Protein AF-A0A2G5SZL8-F1 (afdb_monomer_lite)

Secondary structure (DSSP, 8-state):
-PPP---GGGGS-------HHHHHHHHHHHHHHHHHHHHHHHHHHHHHHHHHHHHHHHHHHHHHHHHS-SSHHHHHHT---SSHHHHHHHHTTHHHHHHHHHTT-TTHHHHHHT--SHHHHHHHHHHHHHTT-TTS-STTHHHHHHHHHHHHHTHHHHHHHHHHHS---TTS----SSHHHHHHHHHHHHHHHT--HHHHHHHHHHHTS------

Organism: NCBI:txid1611254

Foldseek 3Di:
DDDDDDPVVVVPPPPPPPDPVRVVVVVVVVVVVVVVVVVVVVVVVVVVVVVVVVVVVVVVVVVLVVPFDQALLSLLVPDDDPDVVLVVVSVVCSVVLRCLQCVVPNCSLVVQAVAADPVVLLVSVLVSLLVLVCVDDDPSNPSSVVSLVVCLVCVVSSSVSSNSSYNYDPPDDDDTDCSSVVSVVVSNVVVVVVDDVVVVVVVVVVVPPDDPPPD

pLDDT: mean 79.65, std 13.86, range [40.81, 93.75]

Structure (mmCIF, N/CA/C/O backbone):
data_AF-A0A2G5SZL8-F1
#
_entry.id   AF-A0A2G5SZL8-F1
#
loop_
_atom_site.group_PDB
_atom_site.id
_atom_site.type_symbol
_atom_site.label_atom_id
_atom_site.label_alt_id
_atom_site.label_comp_id
_atom_site.label_asym_id
_atom_site.label_entity_id
_atom_site.label_seq_id
_atom_site.pdbx_PDB_ins_code
_atom_site.Cartn_x
_atom_site.Cartn_y
_atom_site.Cartn_z
_atom_site.occupancy
_atom_site.B_iso_or_equiv
_atom_site.auth_seq_id
_atom_site.auth_comp_id
_atom_site.auth_asym_id
_atom_site.auth_atom_id
_atom_site.pdbx_PDB_model_num
ATOM 1 N N . MET A 1 1 ? -76.752 -5.060 75.389 1.00 42.34 1 MET A N 1
ATOM 2 C CA . MET A 1 1 ? -75.543 -5.805 74.994 1.00 42.34 1 MET A CA 1
ATOM 3 C C . MET A 1 1 ? -74.530 -4.748 74.640 1.00 42.34 1 MET A C 1
ATOM 5 O O . MET A 1 1 ? -74.687 -4.116 73.604 1.00 42.34 1 MET A O 1
ATOM 9 N N . ASP A 1 2 ? -73.602 -4.494 75.553 1.00 48.41 2 ASP A N 1
ATOM 10 C CA . ASP A 1 2 ? -72.534 -3.521 75.356 1.00 48.41 2 ASP A CA 1
ATOM 11 C C . ASP A 1 2 ? -71.431 -4.183 74.524 1.00 48.41 2 ASP A C 1
ATOM 13 O O . ASP A 1 2 ? -71.006 -5.303 74.820 1.00 48.41 2 ASP A O 1
ATOM 17 N N . LEU A 1 3 ? -71.047 -3.536 73.425 1.00 54.47 3 LEU A N 1
ATOM 18 C CA . LEU A 1 3 ? -69.925 -3.960 72.591 1.00 54.47 3 LEU A CA 1
ATOM 19 C C . LEU A 1 3 ? -68.621 -3.652 73.344 1.00 54.47 3 LEU A C 1
ATOM 21 O O . LEU A 1 3 ? -68.508 -2.552 73.883 1.00 54.47 3 LEU A O 1
ATOM 25 N N . PRO A 1 4 ? -67.637 -4.568 73.392 1.00 58.53 4 PRO A N 1
ATOM 26 C CA . PRO A 1 4 ? -66.334 -4.244 73.954 1.00 58.53 4 PRO A CA 1
ATOM 27 C C . PRO A 1 4 ? -65.649 -3.190 73.076 1.00 58.53 4 PRO A C 1
ATOM 29 O O . PRO A 1 4 ? -65.476 -3.392 71.873 1.00 58.53 4 PRO A O 1
ATOM 32 N N . GLU A 1 5 ? -65.277 -2.064 73.686 1.00 57.09 5 GLU A N 1
ATOM 33 C CA . GLU A 1 5 ? -64.395 -1.063 73.088 1.00 57.09 5 GLU A CA 1
ATOM 34 C C . GLU A 1 5 ? -63.036 -1.722 72.834 1.00 57.09 5 GLU A C 1
ATOM 36 O O . GLU A 1 5 ? -62.300 -2.067 73.757 1.00 57.09 5 GLU A O 1
ATOM 41 N N . ILE A 1 6 ? -62.736 -1.975 71.561 1.00 60.59 6 ILE A N 1
ATOM 42 C CA . ILE A 1 6 ? -61.404 -2.391 71.137 1.00 60.59 6 ILE A CA 1
ATOM 43 C C . ILE A 1 6 ? -60.522 -1.150 71.259 1.00 60.59 6 ILE A C 1
ATOM 45 O O . ILE A 1 6 ? -60.684 -0.198 70.497 1.00 60.59 6 ILE A O 1
ATOM 49 N N . ASP A 1 7 ? -59.620 -1.162 72.237 1.00 53.28 7 ASP A N 1
ATOM 50 C CA . ASP A 1 7 ? -58.563 -0.167 72.392 1.00 53.28 7 ASP A CA 1
ATOM 51 C C . ASP A 1 7 ? -57.546 -0.341 71.251 1.00 53.28 7 ASP A C 1
ATOM 53 O O . ASP A 1 7 ? -56.622 -1.155 71.315 1.00 53.28 7 ASP A O 1
ATOM 57 N N . PHE A 1 8 ? -57.783 0.377 70.151 1.00 50.84 8 PHE A N 1
ATOM 58 C CA . PHE A 1 8 ? -56.907 0.393 68.979 1.00 50.84 8 PHE A CA 1
ATOM 59 C C . PHE A 1 8 ? -55.537 1.026 69.277 1.00 50.84 8 PHE A C 1
ATOM 61 O O . PHE A 1 8 ? -54.599 0.789 68.518 1.00 50.84 8 PHE A O 1
ATOM 68 N N . GLU A 1 9 ? -55.388 1.766 70.380 1.00 53.69 9 GLU A N 1
ATOM 69 C CA . GLU A 1 9 ? -54.121 2.370 70.808 1.00 53.69 9 GLU A CA 1
ATOM 70 C C . GLU A 1 9 ? -53.125 1.298 71.289 1.00 53.69 9 GLU A C 1
ATOM 72 O O . GLU A 1 9 ? -51.919 1.426 71.094 1.00 53.69 9 GLU A O 1
ATOM 77 N N . ALA A 1 10 ? -53.621 0.186 71.845 1.00 56.03 10 ALA A N 1
ATOM 78 C CA . ALA A 1 10 ? -52.801 -0.946 72.285 1.00 56.03 10 ALA A CA 1
ATOM 79 C C . ALA A 1 10 ? -52.335 -1.866 71.135 1.00 56.03 10 ALA A C 1
ATOM 81 O O . ALA A 1 10 ? -51.533 -2.776 71.362 1.00 56.03 10 ALA A O 1
ATOM 82 N N . LEU A 1 11 ? -52.849 -1.652 69.915 1.00 48.94 11 LEU A N 1
ATOM 83 C CA . LEU A 1 11 ? -52.565 -2.445 68.710 1.00 48.94 11 LEU A CA 1
ATOM 84 C C . LEU A 1 11 ? -51.605 -1.746 67.738 1.00 48.94 11 LEU A C 1
ATOM 86 O O . LEU A 1 11 ? -51.206 -2.345 66.739 1.00 48.94 11 LEU A O 1
ATOM 90 N N . ILE A 1 12 ? -51.217 -0.504 68.036 1.00 52.22 12 ILE A N 1
ATOM 91 C CA . ILE A 1 12 ? -50.088 0.149 67.380 1.00 52.22 12 ILE A CA 1
ATOM 92 C C . ILE A 1 12 ? -48.839 -0.485 67.992 1.00 52.22 12 ILE A C 1
ATOM 94 O O . ILE A 1 12 ? -48.366 -0.085 69.056 1.00 52.22 12 ILE A O 1
ATOM 98 N N . GLU A 1 13 ? -48.382 -1.568 67.357 1.00 55.16 13 GLU A N 1
ATOM 99 C CA . GLU A 1 13 ? -47.066 -2.165 67.574 1.00 55.16 13 GLU A CA 1
ATOM 100 C C . GLU A 1 13 ? -46.052 -1.047 67.808 1.00 55.16 13 GLU A C 1
ATOM 102 O O . GLU A 1 13 ? -46.003 -0.095 67.030 1.00 55.16 13 GLU A O 1
ATOM 107 N N . LYS A 1 14 ? -45.283 -1.153 68.903 1.00 54.19 14 LYS A N 1
ATOM 108 C CA . LYS A 1 14 ? -44.128 -0.290 69.159 1.00 54.19 14 LYS A CA 1
ATOM 109 C C . LYS A 1 14 ? -43.396 -0.098 67.838 1.00 54.19 14 LYS A C 1
ATOM 111 O O . LYS A 1 14 ? -42.870 -1.072 67.304 1.00 54.19 14 LYS A O 1
ATOM 116 N N . GLU A 1 15 ? -43.396 1.129 67.324 1.00 51.09 15 GLU A N 1
ATOM 117 C CA . GLU A 1 15 ? -42.447 1.523 66.299 1.00 51.09 15 GLU A CA 1
ATOM 118 C C . GLU A 1 15 ? -41.080 1.140 66.864 1.00 51.09 15 GLU A C 1
ATOM 120 O O . GLU A 1 15 ? -40.637 1.699 67.869 1.00 51.09 15 GLU A O 1
ATOM 125 N N . ASP A 1 16 ? -40.463 0.101 66.297 1.00 51.72 16 ASP A N 1
ATOM 126 C CA . ASP A 1 16 ? -39.050 -0.175 66.500 1.00 51.72 16 ASP A CA 1
ATOM 127 C C . ASP A 1 16 ? -38.322 1.038 65.906 1.00 51.72 16 ASP A C 1
ATOM 129 O O . ASP A 1 16 ? -37.971 1.074 64.724 1.00 51.72 16 ASP A O 1
ATOM 133 N N . GLU A 1 17 ? -38.189 2.087 66.721 1.00 57.28 17 GLU A N 1
ATOM 134 C CA . GLU A 1 17 ? -37.357 3.248 66.454 1.00 57.28 17 GLU A CA 1
ATOM 135 C C . GLU A 1 17 ? -35.926 2.726 66.324 1.00 57.28 17 GLU A C 1
ATOM 137 O O . GLU A 1 17 ? -35.205 2.543 67.308 1.00 57.28 17 GLU A O 1
ATOM 142 N N . MET A 1 18 ? -35.532 2.420 65.086 1.00 57.34 18 MET A N 1
ATOM 143 C CA . MET A 1 18 ? -34.149 2.121 64.744 1.00 57.34 18 MET A CA 1
ATOM 144 C C . MET A 1 18 ? -33.260 3.215 65.327 1.00 57.34 18 MET A C 1
ATOM 146 O O . MET A 1 18 ? -33.525 4.409 65.154 1.00 57.34 18 MET A O 1
ATOM 150 N N . SER A 1 19 ? -32.187 2.805 66.001 1.00 70.56 19 SER A N 1
ATOM 151 C CA . SER A 1 19 ? -31.219 3.746 66.554 1.00 70.56 19 SER A CA 1
ATOM 152 C C . SER A 1 19 ? -30.722 4.691 65.445 1.00 70.56 19 SER A C 1
ATOM 154 O O . SER A 1 19 ? -30.451 4.230 64.330 1.00 70.56 19 SER A O 1
ATOM 156 N N . PRO A 1 20 ? -30.517 5.993 65.719 1.00 71.31 20 PRO A N 1
ATOM 157 C CA . PRO A 1 20 ? -29.923 6.929 64.762 1.00 71.31 20 PRO A CA 1
ATOM 158 C C . PRO A 1 20 ? -28.600 6.429 64.153 1.00 71.31 20 PRO A C 1
ATOM 160 O O . PRO A 1 20 ? -28.264 6.776 63.019 1.00 71.31 20 PRO A O 1
ATOM 163 N N . GLU A 1 21 ? -27.855 5.593 64.884 1.00 72.12 21 GLU A N 1
ATOM 164 C CA . GLU A 1 21 ? -26.626 4.946 64.409 1.00 72.12 21 GLU A CA 1
ATOM 165 C C . GLU A 1 21 ? -26.901 3.825 63.391 1.00 72.12 21 GLU A C 1
ATOM 167 O O . GLU A 1 21 ? -26.154 3.670 62.423 1.00 72.12 21 GLU A O 1
ATOM 172 N N . GLU A 1 22 ? -27.987 3.070 63.559 1.00 71.25 22 GLU A N 1
ATOM 173 C CA . GLU A 1 22 ? -28.414 2.025 62.620 1.00 71.25 22 GLU A CA 1
ATOM 174 C C . GLU A 1 22 ? -28.987 2.631 61.336 1.00 71.25 22 GLU A C 1
ATOM 176 O O . GLU A 1 22 ? -28.674 2.166 60.235 1.00 71.25 22 GLU A O 1
ATOM 181 N N . GLU A 1 23 ? -29.731 3.735 61.446 1.00 72.44 23 GLU A N 1
ATOM 182 C CA . GLU A 1 23 ? -30.244 4.464 60.285 1.00 72.44 23 GLU A CA 1
ATOM 183 C C . GLU A 1 23 ? -29.109 5.122 59.473 1.00 72.44 23 GLU A C 1
ATOM 185 O O . GLU A 1 23 ? -29.105 5.073 58.237 1.00 72.44 23 GLU A O 1
ATOM 190 N N . GLN A 1 24 ? -28.097 5.695 60.140 1.00 74.06 24 GLN A N 1
ATOM 191 C CA . GLN A 1 24 ? -26.899 6.221 59.471 1.00 74.06 24 GLN A CA 1
ATOM 192 C C . GLN A 1 24 ? -26.098 5.120 58.774 1.00 74.06 24 GLN A C 1
ATOM 194 O O . GLN A 1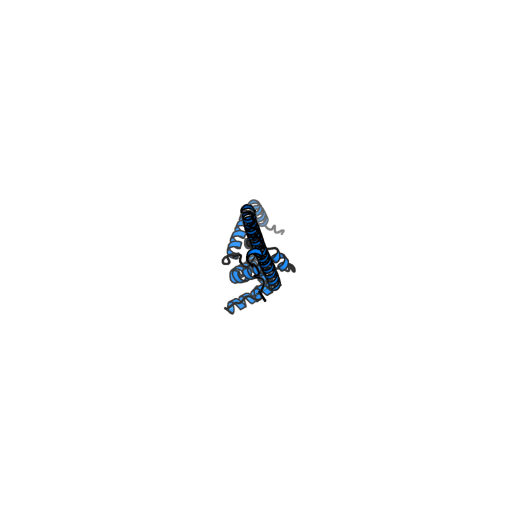 24 ? -25.700 5.298 57.618 1.00 74.06 24 GLN A O 1
ATOM 199 N N . LYS A 1 25 ? -25.922 3.969 59.428 1.00 79.69 25 LYS A N 1
ATOM 200 C CA . LYS A 1 25 ? -25.218 2.819 58.857 1.00 79.69 25 LYS A CA 1
ATOM 201 C C . LYS A 1 25 ? -25.934 2.267 57.622 1.00 79.69 25 LYS A C 1
ATOM 203 O O . LYS A 1 25 ? -25.292 2.058 56.595 1.00 79.69 25 LYS A O 1
ATOM 208 N N . MET A 1 26 ? -27.264 2.146 57.655 1.00 76.75 26 MET A N 1
ATOM 209 C CA . MET A 1 26 ? -28.045 1.743 56.478 1.00 76.75 26 MET A CA 1
ATOM 210 C C . MET A 1 26 ? -27.957 2.754 55.327 1.00 76.75 26 MET A C 1
ATOM 212 O O . MET A 1 26 ? -27.900 2.356 54.162 1.00 76.75 26 MET A O 1
ATOM 216 N N . ARG A 1 27 ? -27.903 4.061 55.619 1.00 77.00 27 ARG A N 1
ATOM 217 C CA . ARG A 1 27 ? -27.720 5.104 54.593 1.00 77.00 27 ARG A CA 1
ATOM 218 C C . ARG A 1 27 ? -26.324 5.066 53.963 1.00 77.00 27 ARG A C 1
ATOM 220 O O . ARG A 1 27 ? -26.207 5.292 52.757 1.00 77.00 27 ARG A O 1
ATOM 227 N N . GLU A 1 28 ? -25.276 4.793 54.737 1.00 81.00 28 GLU A N 1
ATOM 228 C CA . GLU A 1 28 ? -23.919 4.610 54.204 1.00 81.00 28 GLU A CA 1
ATOM 229 C C . GLU A 1 28 ? -23.794 3.330 53.372 1.00 81.00 28 GLU A C 1
ATOM 231 O O . GLU A 1 28 ? -23.269 3.386 52.255 1.00 81.00 28 GLU A O 1
ATOM 236 N N . ASP A 1 29 ? -24.345 2.212 53.849 1.00 81.00 29 ASP A N 1
ATOM 237 C CA . ASP A 1 29 ? -24.356 0.941 53.119 1.00 81.00 29 ASP A CA 1
ATOM 238 C C . ASP A 1 29 ? -25.151 1.053 51.808 1.00 81.00 29 ASP A C 1
ATOM 240 O O . ASP A 1 29 ? -24.693 0.578 50.765 1.00 81.00 29 ASP A O 1
ATOM 244 N N . ALA A 1 30 ? -26.285 1.764 51.807 1.00 81.00 30 ALA A N 1
ATOM 245 C CA . ALA A 1 30 ? -27.061 2.037 50.597 1.00 81.00 30 ALA A CA 1
ATOM 246 C C . ALA A 1 30 ? -26.277 2.878 49.575 1.00 81.00 30 ALA A C 1
ATOM 248 O O . ALA A 1 30 ? -26.243 2.531 48.393 1.00 81.00 30 ALA A O 1
ATOM 249 N N . ARG A 1 31 ? -25.580 3.939 50.012 1.00 81.38 31 ARG A N 1
ATOM 250 C CA . ARG A 1 31 ? -24.724 4.751 49.122 1.00 81.38 31 ARG A CA 1
ATOM 251 C C . ARG A 1 31 ? -23.544 3.959 48.576 1.00 81.38 31 ARG A C 1
ATOM 253 O O . ARG A 1 31 ? -23.159 4.147 47.420 1.00 81.38 31 ARG A O 1
ATOM 260 N N . LYS A 1 32 ? -22.943 3.099 49.397 1.00 87.06 32 LYS A N 1
ATOM 261 C CA . LYS A 1 32 ? -21.838 2.236 48.977 1.00 87.06 32 LYS A CA 1
ATOM 262 C C . LYS A 1 32 ? -22.309 1.246 47.913 1.00 87.06 32 LYS A C 1
ATOM 264 O O . LYS A 1 32 ? -21.675 1.147 46.865 1.00 87.06 32 LYS A O 1
ATOM 269 N N . LYS A 1 33 ? -23.468 0.622 48.128 1.00 87.94 33 LYS A N 1
ATOM 270 C CA . LYS A 1 33 ? -24.095 -0.300 47.178 1.00 87.94 33 LYS A CA 1
ATOM 271 C C . LYS A 1 33 ? -24.483 0.390 4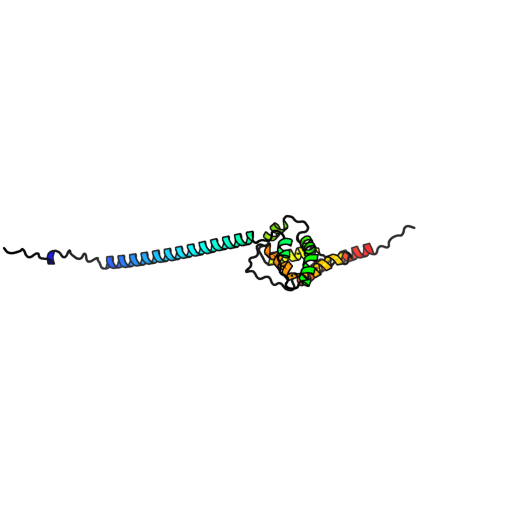5.865 1.00 87.94 33 LYS A C 1
ATOM 273 O O . LYS A 1 33 ? -24.151 -0.115 44.798 1.00 87.94 33 LYS A O 1
ATOM 278 N N . GLU A 1 34 ? -25.068 1.588 45.920 1.00 84.31 34 GLU A N 1
ATOM 279 C CA . GLU A 1 34 ? -25.387 2.391 44.726 1.00 84.31 34 GLU A CA 1
ATOM 280 C C . GLU A 1 34 ? -24.121 2.753 43.927 1.00 84.31 34 GLU A C 1
ATOM 282 O O . GLU A 1 34 ? -24.095 2.699 42.693 1.00 84.31 34 GLU A O 1
ATOM 287 N N . ARG A 1 35 ? -23.033 3.105 44.622 1.00 86.06 35 ARG A N 1
ATOM 288 C CA . ARG A 1 35 ? -21.748 3.420 43.989 1.00 86.06 35 ARG A CA 1
ATOM 289 C C . ARG A 1 35 ? -21.130 2.194 43.321 1.00 86.06 35 ARG A C 1
ATOM 291 O O . ARG A 1 35 ? -20.672 2.310 42.184 1.00 86.06 35 ARG A O 1
ATOM 298 N N . GLU A 1 36 ? -21.158 1.044 43.989 1.00 87.25 36 GLU A N 1
ATOM 299 C CA . GLU A 1 36 ? -20.693 -0.235 43.444 1.00 87.25 36 GLU A CA 1
ATOM 300 C C . GLU A 1 36 ? -21.512 -0.647 42.210 1.00 87.25 36 GLU A C 1
ATOM 302 O O . GLU A 1 36 ? -20.931 -0.963 41.170 1.00 87.25 36 GLU A O 1
ATOM 307 N N . GLU A 1 37 ? -22.842 -0.548 42.256 1.00 86.75 37 GLU A N 1
ATOM 308 C CA . GLU A 1 37 ? -23.721 -0.826 41.110 1.00 86.75 37 GLU A CA 1
ATOM 309 C C . GLU A 1 37 ? -23.444 0.121 39.931 1.00 86.75 37 GLU A C 1
ATOM 311 O O . GLU A 1 37 ? -23.377 -0.301 38.771 1.00 86.75 37 GLU A O 1
ATOM 316 N N . ARG A 1 38 ? -23.199 1.407 40.205 1.00 86.81 38 ARG A N 1
ATOM 317 C CA . ARG A 1 38 ? -22.869 2.401 39.175 1.00 86.81 38 ARG A CA 1
ATOM 318 C C . ARG A 1 38 ? -21.492 2.162 38.555 1.00 86.81 38 ARG A C 1
ATOM 320 O O . ARG A 1 38 ? -21.314 2.393 37.355 1.00 86.81 38 ARG A O 1
ATOM 327 N N . GLU A 1 39 ? -20.515 1.713 39.336 1.00 88.31 39 GLU A N 1
ATOM 328 C CA . GLU A 1 39 ? -19.195 1.315 38.837 1.00 88.31 39 GLU A CA 1
ATOM 329 C C . GLU A 1 39 ? -19.273 0.033 38.003 1.00 88.31 39 GLU A C 1
ATOM 331 O O . GLU A 1 39 ? -18.723 -0.001 36.897 1.00 88.31 39 GLU A O 1
ATOM 336 N N . GLN A 1 40 ? -20.043 -0.964 38.442 1.00 89.12 40 GLN A N 1
ATOM 337 C CA . GLN A 1 40 ? -20.315 -2.178 37.669 1.00 89.12 40 GLN A CA 1
ATOM 338 C C . GLN A 1 40 ? -21.018 -1.860 36.343 1.00 89.12 40 GLN A C 1
ATOM 340 O O . GLN A 1 40 ? -20.605 -2.359 35.294 1.00 89.12 40 GLN A O 1
ATOM 345 N N . ALA A 1 41 ? -22.010 -0.965 36.342 1.00 89.12 41 ALA A N 1
ATOM 346 C CA . ALA A 1 41 ? -22.697 -0.531 35.126 1.00 89.12 41 ALA A CA 1
ATOM 347 C C . ALA A 1 41 ? -21.755 0.198 34.149 1.00 89.12 41 ALA A C 1
ATOM 349 O O . ALA A 1 41 ? -21.801 -0.044 32.938 1.00 89.12 41 ALA A O 1
ATOM 350 N N . LYS A 1 42 ? -20.858 1.060 34.651 1.00 91.56 42 LYS A N 1
ATOM 351 C CA . LYS A 1 42 ? -19.830 1.721 33.825 1.00 91.56 42 LYS A CA 1
ATOM 352 C C . LYS A 1 42 ? -18.832 0.716 33.251 1.00 91.56 42 LYS A C 1
ATOM 354 O O . LYS A 1 42 ? -18.501 0.813 32.069 1.00 91.56 42 LYS A O 1
ATOM 359 N N . ALA A 1 43 ? -18.376 -0.241 34.056 1.00 91.06 43 ALA A N 1
ATOM 360 C CA . ALA A 1 43 ? -17.467 -1.296 33.618 1.00 91.06 43 ALA A CA 1
ATOM 361 C C . ALA A 1 43 ? -18.117 -2.183 32.545 1.00 91.06 43 ALA A C 1
ATOM 363 O O . ALA A 1 43 ? -17.502 -2.451 31.515 1.00 91.06 43 ALA A O 1
ATOM 364 N N . LEU A 1 44 ? -19.385 -2.560 32.730 1.00 90.12 44 LEU A N 1
ATOM 365 C CA . LEU A 1 44 ? -20.150 -3.330 31.751 1.00 90.12 44 LEU A CA 1
ATOM 366 C C . LEU A 1 44 ? -20.330 -2.554 30.439 1.00 90.12 44 LEU A C 1
ATOM 368 O O . LEU A 1 44 ? -20.172 -3.121 29.359 1.00 90.12 44 LEU A O 1
ATOM 372 N N . LYS A 1 45 ? -20.619 -1.249 30.513 1.00 91.19 45 LYS A N 1
ATOM 373 C CA . LYS A 1 45 ? -20.737 -0.394 29.325 1.00 91.19 45 LYS A CA 1
ATOM 374 C C . LYS A 1 45 ? -19.410 -0.279 28.571 1.00 91.19 45 LYS A C 1
ATOM 376 O O . LYS A 1 45 ? -19.424 -0.357 27.347 1.00 91.19 45 LYS A O 1
ATOM 381 N N . ARG A 1 46 ? -18.281 -0.129 29.277 1.00 92.31 46 ARG A N 1
ATOM 382 C CA . ARG A 1 46 ? -16.939 -0.126 28.666 1.00 92.31 46 ARG A CA 1
ATOM 383 C C . ARG A 1 46 ? -16.635 -1.448 27.968 1.00 92.31 46 ARG A C 1
ATOM 385 O O . ARG A 1 46 ? -16.350 -1.416 26.780 1.00 92.31 46 ARG A O 1
ATOM 392 N N . LYS A 1 47 ? -16.838 -2.585 28.645 1.00 91.00 47 LYS A N 1
ATOM 393 C CA . LYS A 1 47 ? -16.671 -3.919 28.041 1.00 91.00 47 LYS A CA 1
ATOM 394 C C . LYS A 1 47 ? -17.502 -4.090 26.770 1.00 91.00 47 LYS A C 1
ATOM 396 O O . LYS A 1 47 ? -16.992 -4.551 25.762 1.00 91.00 47 LYS A O 1
ATOM 401 N N . ARG A 1 48 ? -18.768 -3.658 26.785 1.00 91.00 48 ARG A N 1
ATOM 402 C CA . ARG A 1 48 ? -19.631 -3.712 25.592 1.00 91.00 48 ARG A CA 1
ATOM 403 C C . ARG A 1 48 ? -19.126 -2.836 24.444 1.00 91.00 48 ARG A C 1
ATOM 405 O O . ARG A 1 48 ? -19.275 -3.236 23.296 1.00 91.00 48 ARG A O 1
ATOM 412 N N . MET A 1 49 ? -18.577 -1.653 24.734 1.00 90.44 49 MET A N 1
ATOM 413 C CA . MET A 1 49 ? -17.989 -0.792 23.700 1.00 90.44 49 MET A CA 1
ATOM 414 C C . MET A 1 49 ? -16.710 -1.403 23.127 1.00 90.44 49 MET A C 1
ATOM 416 O O . MET A 1 49 ? -16.585 -1.464 21.911 1.00 90.44 49 MET A O 1
ATOM 420 N N . GLU A 1 50 ? -15.823 -1.922 23.975 1.00 89.25 50 GLU A N 1
ATOM 421 C CA . GLU A 1 50 ? -14.599 -2.615 23.550 1.00 89.25 50 GLU A CA 1
ATOM 422 C C . GLU A 1 50 ? -14.924 -3.852 22.696 1.00 89.25 50 GLU A C 1
ATOM 424 O O . GLU A 1 50 ? -14.366 -4.027 21.617 1.00 89.25 50 GLU A O 1
ATOM 429 N N . GLU A 1 51 ? -15.897 -4.672 23.108 1.00 90.75 51 GLU A N 1
ATOM 430 C CA . GLU A 1 51 ? -16.363 -5.818 22.318 1.00 90.75 51 GLU A CA 1
ATOM 431 C C . GLU A 1 51 ? -16.980 -5.399 20.977 1.00 90.75 51 GLU A C 1
ATOM 433 O O . GLU A 1 51 ? -16.831 -6.106 19.977 1.00 90.75 51 GLU A O 1
ATOM 438 N N . ALA A 1 52 ? -17.716 -4.284 20.944 1.00 89.88 52 ALA A N 1
ATOM 439 C CA . ALA A 1 52 ? -18.299 -3.760 19.713 1.00 89.88 52 ALA A CA 1
ATOM 440 C C . ALA A 1 52 ? -17.209 -3.261 18.756 1.00 89.88 52 ALA A C 1
ATOM 442 O O . ALA A 1 52 ? -17.238 -3.614 17.577 1.00 89.88 52 ALA A O 1
ATOM 443 N N . GLU A 1 53 ? -16.227 -2.521 19.267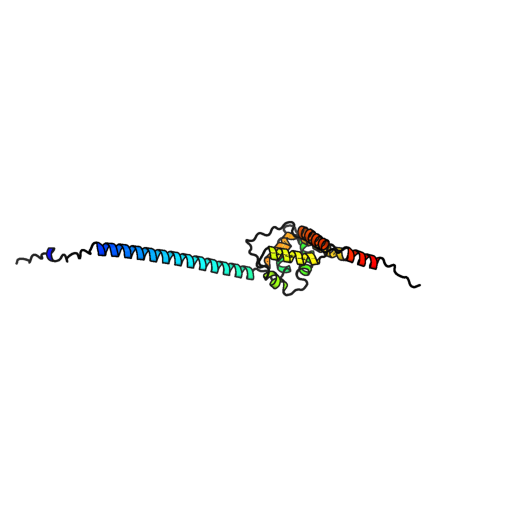 1.00 88.38 53 GLU A N 1
ATOM 444 C CA . GLU A 1 53 ? -15.077 -2.033 18.507 1.00 88.38 53 GLU A CA 1
ATOM 445 C C . GLU A 1 53 ? -14.222 -3.194 17.980 1.00 88.38 53 GLU A C 1
ATOM 447 O O . GLU A 1 53 ? -13.846 -3.217 16.809 1.00 88.38 53 GLU A O 1
ATOM 452 N N . GLU A 1 54 ? -13.982 -4.224 18.794 1.00 85.94 54 GLU A N 1
ATOM 453 C CA . GLU A 1 54 ? -13.242 -5.411 18.366 1.00 85.94 54 GLU A CA 1
ATOM 454 C C . GLU A 1 54 ? -14.003 -6.196 17.285 1.00 85.94 54 GLU A C 1
ATOM 456 O O . GLU A 1 54 ? -13.412 -6.631 16.289 1.00 85.94 54 GLU A O 1
ATOM 461 N N . LYS A 1 55 ? -15.325 -6.353 17.436 1.00 87.19 55 LYS A N 1
ATOM 462 C CA . LYS A 1 55 ? -16.184 -6.964 16.408 1.00 87.19 55 LYS A CA 1
ATOM 463 C C . LYS A 1 55 ? -16.166 -6.155 15.117 1.00 87.19 55 LYS A C 1
ATOM 465 O O . LYS A 1 55 ? -16.104 -6.745 14.039 1.00 87.19 55 LYS A O 1
ATOM 470 N N . GLU A 1 56 ? -16.206 -4.832 15.207 1.00 84.75 56 GLU A N 1
ATOM 471 C CA . GLU A 1 56 ? -16.135 -3.953 14.046 1.00 84.75 56 GLU A CA 1
ATOM 472 C C . GLU A 1 56 ? -14.772 -4.053 13.354 1.00 84.75 56 GLU A C 1
ATOM 474 O O . GLU A 1 56 ? -14.714 -4.243 12.140 1.00 84.75 56 GLU A O 1
ATOM 479 N N . ARG A 1 57 ? -13.674 -4.050 14.114 1.00 82.06 57 ARG A N 1
ATOM 480 C CA . ARG A 1 57 ? -12.317 -4.241 13.588 1.00 82.06 57 ARG A CA 1
ATOM 481 C C . ARG A 1 57 ? -12.168 -5.579 12.862 1.00 82.06 57 ARG A C 1
ATOM 483 O O . ARG A 1 57 ? -11.613 -5.619 11.765 1.00 82.06 57 ARG A O 1
ATOM 490 N N . LYS A 1 58 ? -12.698 -6.664 13.436 1.00 81.75 58 LYS A N 1
ATOM 491 C CA . LYS A 1 58 ? -12.732 -7.991 12.795 1.00 81.75 58 LYS A CA 1
ATOM 492 C C . LYS A 1 58 ? -13.549 -7.970 11.502 1.00 81.75 58 LYS A C 1
ATOM 494 O O . LYS A 1 58 ? -13.079 -8.470 10.486 1.00 81.75 58 LYS A O 1
ATOM 499 N N . ARG A 1 59 ? -14.727 -7.335 11.501 1.00 80.69 59 ARG A N 1
ATOM 500 C CA . ARG A 1 59 ? -15.549 -7.170 10.288 1.00 80.69 59 ARG A CA 1
ATOM 501 C C . ARG A 1 59 ? -14.814 -6.405 9.191 1.00 80.69 59 ARG A C 1
ATOM 503 O O . ARG A 1 59 ? -14.782 -6.882 8.064 1.00 80.69 59 ARG A O 1
ATOM 510 N N . ARG A 1 60 ? -14.192 -5.266 9.517 1.00 80.81 60 ARG A N 1
ATOM 511 C CA . ARG A 1 60 ? -13.409 -4.469 8.557 1.00 80.81 60 ARG A CA 1
ATOM 512 C C . ARG A 1 60 ? -12.270 -5.288 7.950 1.00 80.81 60 ARG A C 1
ATOM 514 O O . ARG A 1 60 ? -12.072 -5.246 6.740 1.00 80.81 60 ARG A O 1
ATOM 521 N N . LYS A 1 61 ? -11.564 -6.077 8.769 1.00 80.38 61 LYS A N 1
ATOM 522 C CA . LYS A 1 61 ? -10.508 -6.978 8.288 1.00 80.38 61 LYS A CA 1
ATOM 523 C C . LYS A 1 61 ? -11.050 -8.027 7.309 1.00 80.38 61 LYS A C 1
ATOM 525 O O . LYS A 1 61 ? -10.473 -8.186 6.240 1.00 80.38 61 LYS A O 1
ATOM 530 N N . ASN A 1 62 ? -12.165 -8.678 7.640 1.00 79.94 62 ASN A N 1
ATOM 531 C CA . ASN A 1 62 ? -12.767 -9.705 6.785 1.00 79.94 62 ASN A CA 1
ATOM 532 C C . ASN A 1 62 ? -13.256 -9.130 5.448 1.00 79.94 62 ASN A C 1
ATOM 534 O O . ASN A 1 62 ? -12.921 -9.664 4.398 1.00 79.94 62 ASN A O 1
ATOM 538 N N . VAL A 1 63 ? -13.982 -8.005 5.474 1.00 80.88 63 VAL A N 1
ATOM 539 C CA . VAL A 1 63 ? -14.461 -7.330 4.251 1.00 80.88 63 VAL A CA 1
ATOM 540 C C . VAL A 1 63 ? -13.290 -6.945 3.351 1.00 80.88 63 VAL A C 1
ATOM 542 O O . VAL A 1 63 ? -13.343 -7.116 2.137 1.00 80.88 63 VAL A O 1
ATOM 545 N N . ARG A 1 64 ? -12.198 -6.459 3.941 1.00 77.94 64 ARG A N 1
ATOM 546 C CA . ARG A 1 64 ? -10.995 -6.111 3.192 1.00 77.94 64 ARG A CA 1
ATOM 547 C C . ARG A 1 64 ? -10.319 -7.328 2.564 1.00 77.94 64 ARG A C 1
ATOM 549 O O . ARG A 1 64 ? -9.824 -7.221 1.449 1.00 77.94 64 ARG A O 1
ATOM 556 N N . GLU A 1 65 ? -10.269 -8.459 3.264 1.00 79.62 65 GLU A N 1
ATOM 557 C CA . GLU A 1 65 ? -9.752 -9.708 2.695 1.00 79.62 65 GLU A CA 1
ATOM 558 C C . GLU A 1 65 ? -10.623 -10.208 1.534 1.00 79.62 65 GLU A C 1
ATOM 560 O O . GLU A 1 65 ? -10.070 -10.649 0.530 1.00 79.62 65 GLU A O 1
ATOM 565 N N . GLU A 1 66 ? -11.948 -10.073 1.625 1.00 79.25 66 GLU A N 1
ATOM 566 C CA . GLU A 1 66 ? -12.885 -10.449 0.555 1.00 79.25 66 GLU A CA 1
ATOM 567 C C . GLU A 1 66 ? -12.793 -9.537 -0.677 1.00 79.25 66 GLU A C 1
ATOM 569 O O . GLU A 1 66 ? -12.851 -10.017 -1.809 1.00 79.25 66 GLU A O 1
ATOM 574 N N . LEU A 1 67 ? -12.639 -8.225 -0.472 1.00 82.44 67 LEU A N 1
ATOM 575 C CA . LEU A 1 67 ? -12.549 -7.231 -1.549 1.00 82.44 67 LEU A CA 1
ATOM 576 C C . LEU A 1 67 ? -11.138 -7.094 -2.136 1.00 82.44 67 LEU A C 1
ATOM 578 O O . LEU A 1 67 ? -10.949 -6.369 -3.116 1.00 82.44 67 LEU A O 1
ATOM 582 N N . ARG A 1 68 ? -10.136 -7.755 -1.546 1.00 85.31 68 ARG A N 1
ATOM 583 C CA . ARG A 1 68 ? -8.755 -7.670 -2.017 1.00 85.31 68 ARG A CA 1
ATOM 584 C C . ARG A 1 68 ? -8.645 -8.251 -3.435 1.00 85.31 68 ARG A C 1
ATOM 586 O O . ARG A 1 68 ? -9.073 -9.383 -3.666 1.00 85.31 68 ARG A O 1
ATOM 593 N N . PRO A 1 69 ? -8.020 -7.525 -4.378 1.00 87.31 69 PRO A N 1
ATOM 594 C CA . PRO A 1 69 ? -7.748 -8.056 -5.707 1.00 87.31 69 PRO A CA 1
ATOM 595 C C . PRO A 1 69 ? -6.905 -9.335 -5.645 1.00 87.31 69 PRO A C 1
ATOM 597 O O . PRO A 1 69 ? -5.954 -9.419 -4.868 1.00 87.31 69 PRO A O 1
ATOM 600 N N . LYS A 1 70 ? -7.244 -10.317 -6.488 1.00 86.44 70 LYS A N 1
ATOM 601 C CA . LYS A 1 70 ? -6.507 -11.590 -6.599 1.00 86.44 70 LYS A CA 1
ATOM 602 C C . LYS A 1 70 ? -5.210 -11.481 -7.407 1.00 86.44 70 LYS A C 1
ATOM 604 O O . LYS A 1 70 ? -4.398 -12.391 -7.339 1.00 86.44 70 LYS A O 1
ATOM 609 N N . SER A 1 71 ? -5.037 -10.395 -8.156 1.00 89.88 71 SER A N 1
ATOM 610 C CA . SER A 1 71 ? -3.825 -10.055 -8.908 1.00 89.88 71 SER A CA 1
ATOM 611 C C . SER A 1 71 ? -3.738 -8.541 -9.106 1.00 89.88 71 SER A C 1
ATOM 613 O O . SER A 1 71 ? -4.747 -7.828 -8.955 1.00 89.88 71 SER A O 1
ATOM 615 N N . LEU A 1 72 ? -2.555 -8.036 -9.468 1.00 90.31 72 LEU A N 1
ATOM 616 C CA . LEU A 1 72 ? -2.386 -6.630 -9.834 1.00 90.31 72 LEU A CA 1
ATOM 617 C C . LEU A 1 72 ? -3.199 -6.298 -11.085 1.00 90.31 72 LEU A C 1
ATOM 619 O O . LEU A 1 72 ? -3.837 -5.247 -11.136 1.00 90.31 72 LEU A O 1
ATOM 623 N N . GLU A 1 73 ? -3.238 -7.215 -12.050 1.00 91.62 73 GLU A N 1
ATOM 624 C CA . GLU A 1 73 ? -4.031 -7.077 -13.270 1.00 91.62 73 GLU A CA 1
ATOM 625 C C . GLU A 1 73 ? -5.517 -6.843 -12.962 1.00 91.62 73 GLU A C 1
ATOM 627 O O . GLU A 1 73 ? -6.117 -5.890 -13.462 1.00 91.62 73 GLU A O 1
ATOM 632 N N . ALA A 1 74 ? -6.110 -7.657 -12.080 1.00 89.50 74 ALA A N 1
ATOM 633 C CA . ALA A 1 74 ? -7.513 -7.521 -11.694 1.00 89.50 74 ALA A CA 1
ATOM 634 C C . ALA A 1 74 ? -7.792 -6.176 -11.002 1.00 89.50 74 ALA A C 1
ATOM 636 O O . ALA A 1 74 ? -8.839 -5.564 -11.220 1.00 89.50 74 ALA A O 1
ATOM 637 N N . SER A 1 75 ? -6.841 -5.699 -10.193 1.00 90.81 75 SER A N 1
ATOM 638 C CA . SER A 1 75 ? -6.910 -4.387 -9.545 1.00 90.81 75 SER A CA 1
ATOM 639 C C . SER A 1 75 ? -6.881 -3.255 -10.579 1.00 90.81 75 SER A C 1
ATOM 641 O O . SER A 1 75 ? -7.765 -2.398 -10.587 1.00 90.81 75 SER A O 1
ATOM 643 N N . LEU A 1 76 ? -5.924 -3.305 -11.509 1.00 90.00 76 LEU A N 1
ATOM 644 C CA . LEU A 1 76 ? -5.713 -2.299 -12.550 1.00 90.00 76 LEU A CA 1
ATOM 645 C C . LEU A 1 76 ? -6.876 -2.231 -13.544 1.00 90.00 76 LEU A C 1
ATOM 647 O O . LEU A 1 76 ? -7.360 -1.141 -13.840 1.00 90.00 76 LEU A O 1
ATOM 651 N N . ARG A 1 77 ? -7.376 -3.374 -14.026 1.00 87.94 77 ARG A N 1
ATOM 652 C CA . ARG A 1 77 ? -8.495 -3.425 -14.985 1.00 87.94 77 ARG A CA 1
ATOM 653 C C . ARG A 1 77 ? -9.830 -2.965 -14.387 1.00 87.94 77 ARG A C 1
ATOM 655 O O . ARG A 1 77 ? -10.752 -2.659 -15.138 1.00 87.94 77 ARG A O 1
ATOM 662 N N . SER A 1 78 ? -9.939 -2.898 -13.057 1.00 85.38 78 SER A N 1
ATOM 663 C CA . SER A 1 78 ? -11.117 -2.349 -12.372 1.00 85.38 78 SER A CA 1
ATOM 664 C C . SER A 1 78 ? -11.159 -0.814 -12.345 1.00 85.38 78 SER A C 1
ATOM 666 O O . SER A 1 78 ? -12.194 -0.244 -11.997 1.00 85.38 78 SER A O 1
ATOM 668 N N . GLU A 1 79 ? -10.061 -0.136 -12.701 1.00 84.38 79 GLU A N 1
ATOM 669 C CA . GLU A 1 79 ? -9.994 1.325 -12.682 1.00 84.38 79 GLU A CA 1
ATOM 670 C C . GLU A 1 79 ? -10.861 1.957 -13.777 1.00 84.38 79 GLU A C 1
ATOM 672 O O . GLU A 1 79 ? -10.874 1.549 -14.942 1.00 84.38 79 GLU A O 1
ATOM 677 N N . PHE A 1 80 ? -11.593 3.002 -13.391 1.00 80.25 80 PHE A N 1
ATOM 678 C CA . PHE A 1 80 ? -12.467 3.732 -14.297 1.00 80.25 80 PHE A CA 1
ATOM 679 C C . PHE A 1 80 ? -11.725 4.908 -14.933 1.00 80.25 80 PHE A C 1
ATOM 681 O O . PHE A 1 80 ? -11.256 5.815 -14.246 1.00 80.25 80 PHE A O 1
ATOM 688 N N . PHE A 1 81 ? -11.690 4.931 -16.265 1.00 82.06 81 PHE A N 1
ATOM 689 C CA . PHE A 1 81 ? -11.127 6.027 -17.048 1.00 82.06 81 PHE A CA 1
ATOM 690 C C . PHE A 1 81 ? -12.250 6.752 -17.800 1.00 82.06 81 PHE A C 1
ATOM 692 O O . PHE A 1 81 ? -12.796 6.190 -18.750 1.00 82.06 81 PHE A O 1
ATOM 699 N N . PRO A 1 82 ? -12.588 7.999 -17.413 1.00 80.06 82 PRO A N 1
ATOM 700 C CA . PRO A 1 82 ? -13.597 8.792 -18.116 1.00 80.06 82 PRO A CA 1
ATOM 701 C C . PRO A 1 82 ? -13.215 9.102 -19.571 1.00 80.06 82 PRO A C 1
ATOM 703 O O . PRO A 1 82 ? -14.089 9.277 -20.412 1.00 80.06 82 PRO A O 1
ATOM 706 N N . ASP A 1 83 ? -11.912 9.186 -19.858 1.00 86.94 83 ASP A N 1
ATOM 707 C CA . ASP A 1 83 ? -11.364 9.443 -21.190 1.00 86.94 83 ASP A CA 1
ATOM 708 C C . ASP A 1 83 ? -11.072 8.114 -21.921 1.00 86.94 83 ASP A C 1
ATOM 710 O O . ASP A 1 83 ? -10.184 7.364 -21.489 1.00 86.94 83 ASP A O 1
ATOM 714 N N . PRO A 1 84 ? -11.759 7.825 -23.045 1.00 87.31 84 PRO A N 1
ATOM 715 C CA . PRO A 1 84 ? -11.538 6.613 -23.831 1.00 87.31 84 PRO A CA 1
ATOM 716 C C . PRO A 1 84 ? -10.109 6.474 -24.362 1.00 87.31 84 PRO A C 1
ATOM 718 O O . PRO A 1 84 ? -9.571 5.371 -24.394 1.00 87.31 84 PRO A O 1
ATOM 721 N N . THR A 1 85 ? -9.453 7.577 -24.730 1.00 87.69 85 THR A N 1
ATOM 722 C CA . THR A 1 85 ? -8.087 7.530 -25.277 1.00 87.69 85 THR A CA 1
ATOM 723 C C . THR A 1 85 ? -7.067 7.170 -24.202 1.00 87.69 85 THR A C 1
ATOM 725 O O . THR A 1 85 ? -6.119 6.420 -24.450 1.00 87.69 85 THR A O 1
ATOM 728 N N . LYS A 1 86 ? -7.285 7.656 -22.975 1.00 86.69 86 LYS A N 1
ATOM 729 C CA . LYS A 1 86 ? -6.495 7.276 -21.803 1.00 86.69 86 LYS A CA 1
ATOM 730 C C . LYS A 1 86 ? -6.706 5.802 -21.463 1.00 86.69 86 LYS A C 1
ATOM 732 O O . LYS A 1 86 ? -5.727 5.120 -21.170 1.00 86.69 86 LYS A O 1
ATOM 737 N N . LYS A 1 87 ? -7.946 5.313 -21.564 1.00 87.44 87 LYS A N 1
ATOM 738 C CA . LYS A 1 87 ? -8.284 3.899 -21.369 1.00 87.44 87 LYS A CA 1
ATOM 739 C C . LYS A 1 87 ? -7.590 2.992 -22.386 1.00 87.44 87 LYS A C 1
ATOM 741 O O . LYS A 1 87 ? -6.923 2.051 -21.989 1.00 87.44 87 LYS A O 1
ATOM 746 N N . GLU A 1 88 ? -7.656 3.311 -23.676 1.00 88.81 88 GLU A N 1
ATOM 747 C CA . GLU A 1 88 ? -6.981 2.516 -24.713 1.00 88.81 88 GLU A CA 1
ATOM 748 C C . GLU A 1 88 ? -5.463 2.459 -24.513 1.00 88.81 88 GLU A C 1
ATOM 750 O O . GLU A 1 88 ? -4.840 1.420 -24.727 1.00 88.81 88 GLU A O 1
ATOM 755 N N . ARG A 1 89 ? -4.846 3.576 -24.102 1.00 86.44 89 ARG A N 1
ATOM 756 C CA . ARG A 1 89 ? -3.418 3.600 -23.756 1.00 86.44 89 ARG A CA 1
ATOM 757 C C . ARG A 1 89 ? -3.117 2.750 -22.530 1.00 86.44 89 ARG A C 1
ATOM 759 O O . ARG A 1 89 ? -2.085 2.094 -22.510 1.00 86.44 89 ARG A O 1
ATOM 766 N N . PHE A 1 90 ? -3.994 2.775 -21.532 1.00 88.69 90 PHE A N 1
ATOM 767 C CA . PHE A 1 90 ? -3.861 1.950 -20.341 1.00 88.69 90 PHE A CA 1
ATOM 768 C C . PHE A 1 90 ? -3.932 0.469 -20.707 1.00 88.69 90 PHE A C 1
ATOM 770 O O . PHE A 1 90 ? -2.991 -0.260 -20.423 1.00 88.69 90 PHE A O 1
ATOM 777 N N . ASP A 1 91 ? -4.972 0.053 -21.431 1.00 88.62 91 ASP A N 1
ATOM 778 C CA . ASP A 1 91 ? -5.215 -1.345 -21.801 1.00 88.62 91 ASP A CA 1
ATOM 779 C C . ASP A 1 91 ? -4.041 -1.973 -22.571 1.00 88.62 91 ASP A C 1
ATOM 781 O O . ASP A 1 91 ? -3.733 -3.142 -22.364 1.00 88.62 91 ASP A O 1
ATOM 785 N N . ARG A 1 92 ? -3.335 -1.199 -23.409 1.00 88.00 92 ARG A N 1
ATOM 786 C CA . ARG A 1 92 ? -2.129 -1.661 -24.134 1.00 88.00 92 ARG A CA 1
ATOM 787 C C . ARG A 1 92 ? -0.909 -1.889 -23.241 1.00 88.00 92 ARG A C 1
ATOM 789 O O . ARG A 1 92 ? 0.058 -2.505 -23.679 1.00 88.00 92 ARG A O 1
ATOM 796 N N . MET A 1 93 ? -0.920 -1.316 -22.046 1.00 87.00 93 MET A N 1
ATOM 797 C CA . MET A 1 93 ? 0.245 -1.179 -21.179 1.00 87.00 93 MET A CA 1
ATOM 798 C C . MET A 1 93 ? 0.091 -1.898 -19.843 1.00 87.00 93 MET A C 1
ATOM 800 O O . MET A 1 93 ? 1.100 -2.107 -19.171 1.00 87.00 93 MET A O 1
ATOM 804 N N . VAL A 1 94 ? -1.136 -2.280 -19.465 1.00 90.75 94 VAL A N 1
ATOM 805 C CA . VAL A 1 94 ? -1.427 -3.029 -18.233 1.00 90.75 94 VAL A CA 1
ATOM 806 C C . VAL A 1 94 ? -0.515 -4.239 -18.119 1.00 90.75 94 VAL A C 1
ATOM 808 O O . VAL A 1 94 ? 0.150 -4.371 -17.100 1.00 90.75 94 VAL A O 1
ATOM 811 N N . ASP A 1 95 ? -0.424 -5.051 -19.169 1.00 90.75 95 ASP A N 1
ATOM 812 C CA . ASP A 1 95 ? 0.334 -6.302 -19.133 1.00 90.75 95 ASP A CA 1
ATOM 813 C C . ASP A 1 95 ? 1.820 -6.035 -18.833 1.00 90.75 95 ASP A C 1
ATOM 815 O O . ASP A 1 95 ? 2.374 -6.620 -17.912 1.00 90.75 95 ASP A O 1
ATOM 819 N N . LYS A 1 96 ? 2.433 -5.022 -19.469 1.00 89.56 96 LYS A N 1
ATOM 820 C CA . LYS A 1 96 ? 3.824 -4.624 -19.174 1.00 89.56 96 LYS A CA 1
ATOM 821 C C . LYS A 1 96 ? 4.017 -4.127 -17.734 1.00 89.56 96 LYS A C 1
ATOM 823 O O . LYS A 1 96 ? 5.081 -4.325 -17.154 1.00 89.56 96 LYS A O 1
ATOM 828 N N . ILE A 1 97 ? 3.029 -3.431 -17.162 1.00 90.81 97 ILE A N 1
ATOM 829 C CA . ILE A 1 97 ? 3.086 -2.967 -15.765 1.00 90.81 97 ILE A CA 1
ATOM 830 C C . ILE A 1 97 ? 2.956 -4.159 -14.812 1.00 90.81 97 ILE A C 1
ATOM 832 O O . ILE A 1 97 ? 3.676 -4.217 -13.816 1.00 90.81 97 ILE A O 1
ATOM 836 N N . VAL A 1 98 ? 2.049 -5.089 -15.110 1.00 92.44 98 VAL A N 1
ATOM 837 C CA . VAL A 1 98 ? 1.848 -6.320 -14.340 1.00 92.44 98 VAL A CA 1
ATOM 838 C C . VAL A 1 98 ? 3.123 -7.150 -14.360 1.00 92.44 98 VAL A C 1
ATOM 840 O O . VAL A 1 98 ? 3.670 -7.408 -13.291 1.00 92.44 98 VAL A O 1
ATOM 843 N N . ASP A 1 99 ? 3.663 -7.435 -15.543 1.00 91.38 99 ASP A N 1
ATOM 844 C CA . ASP A 1 99 ? 4.913 -8.177 -15.716 1.00 91.38 99 ASP A CA 1
ATOM 845 C C . ASP A 1 99 ? 6.065 -7.521 -14.948 1.00 91.38 99 ASP A C 1
ATOM 847 O O . ASP A 1 99 ? 6.823 -8.195 -14.258 1.00 91.38 99 ASP A O 1
ATOM 851 N N . TYR A 1 100 ? 6.166 -6.190 -14.986 1.00 91.38 100 TYR A N 1
ATOM 852 C CA . TYR A 1 100 ? 7.208 -5.453 -14.273 1.00 91.38 100 TYR A CA 1
ATOM 853 C C . TYR A 1 100 ? 7.135 -5.599 -12.740 1.00 91.38 100 TYR A C 1
ATOM 855 O O . TYR A 1 100 ? 8.170 -5.671 -12.066 1.00 91.38 100 TYR A O 1
ATOM 863 N N . PHE A 1 101 ? 5.934 -5.605 -12.157 1.00 91.81 101 PHE A N 1
ATOM 864 C CA . PHE A 1 101 ? 5.776 -5.716 -10.704 1.00 91.81 101 PHE A CA 1
ATOM 865 C C . PHE A 1 101 ? 5.759 -7.162 -10.222 1.00 91.81 101 PHE A C 1
ATOM 867 O O . PHE A 1 101 ? 6.435 -7.463 -9.232 1.00 91.81 101 PHE A O 1
ATOM 874 N N . GLU A 1 102 ? 4.997 -8.021 -10.892 1.00 90.31 102 GLU A N 1
ATOM 875 C CA . GLU A 1 102 ? 4.810 -9.417 -10.511 1.00 90.31 102 GLU A CA 1
ATOM 876 C C . GLU A 1 102 ? 6.037 -10.255 -10.888 1.00 90.31 102 GLU A C 1
ATOM 878 O O . GLU A 1 102 ? 6.418 -11.112 -10.101 1.00 90.31 102 GLU A O 1
ATOM 883 N N . ASP A 1 103 ? 6.715 -9.965 -12.007 1.00 85.31 103 ASP A N 1
ATOM 884 C CA . ASP A 1 103 ? 7.917 -10.683 -12.477 1.00 85.31 103 ASP A CA 1
ATOM 885 C C . ASP A 1 103 ? 7.719 -12.215 -12.491 1.00 85.31 103 ASP A C 1
ATOM 887 O O . ASP A 1 103 ? 8.591 -12.992 -12.107 1.00 85.31 103 ASP A O 1
ATOM 891 N N . GLY A 1 104 ? 6.505 -12.657 -12.847 1.00 77.81 104 GLY A N 1
ATOM 892 C CA . GLY A 1 104 ? 6.101 -14.068 -12.824 1.00 77.81 104 GLY A CA 1
ATOM 893 C C . GLY A 1 104 ? 5.882 -14.673 -11.428 1.00 77.81 104 GLY A C 1
ATOM 894 O O . GLY A 1 104 ? 5.738 -15.888 -11.315 1.00 77.81 104 GLY A O 1
ATOM 895 N N . SER A 1 105 ? 5.859 -13.865 -10.365 1.00 83.94 105 SER A N 1
ATOM 896 C CA . SER A 1 105 ? 5.624 -14.329 -8.994 1.00 83.94 105 SER A CA 1
ATOM 897 C C . SER A 1 105 ? 4.160 -14.710 -8.762 1.00 83.94 105 SER A C 1
ATOM 899 O O . SER A 1 105 ? 3.280 -13.851 -8.699 1.00 83.94 105 SER A O 1
ATOM 901 N N . GLU A 1 106 ? 3.911 -16.003 -8.544 1.00 80.50 106 GLU A N 1
ATOM 902 C CA . GLU A 1 106 ? 2.593 -16.528 -8.149 1.00 80.50 106 GLU A CA 1
ATOM 903 C C . GLU A 1 106 ? 2.164 -16.044 -6.749 1.00 80.50 106 GLU A C 1
ATOM 905 O O . GLU A 1 106 ? 0.972 -15.941 -6.456 1.00 80.50 106 GLU A O 1
ATOM 910 N N . ASP A 1 107 ? 3.132 -15.678 -5.902 1.00 88.00 107 ASP A N 1
ATOM 911 C CA . ASP A 1 107 ? 2.920 -15.254 -4.515 1.00 88.00 107 ASP A CA 1
ATOM 912 C C . ASP A 1 107 ? 2.867 -13.727 -4.345 1.00 88.00 107 ASP A C 1
ATOM 914 O O . ASP A 1 107 ? 2.797 -13.229 -3.216 1.00 88.00 107 ASP A O 1
ATOM 918 N N . PHE A 1 108 ? 2.875 -12.953 -5.436 1.00 90.12 108 PHE A N 1
ATOM 919 C CA . PHE A 1 108 ? 2.973 -11.491 -5.387 1.00 90.12 108 PHE A CA 1
ATOM 920 C C . PHE A 1 108 ? 1.951 -10.847 -4.436 1.00 90.12 108 PHE A C 1
ATOM 922 O O . PHE A 1 108 ? 2.287 -9.977 -3.631 1.00 90.12 108 PHE A O 1
ATOM 929 N N . VAL A 1 109 ? 0.696 -11.302 -4.468 1.00 89.12 109 VAL A N 1
ATOM 930 C CA . VAL A 1 109 ? -0.351 -10.771 -3.584 1.00 89.12 109 VAL A CA 1
ATOM 931 C C . VAL A 1 109 ? -0.070 -11.104 -2.117 1.00 89.12 109 VAL A C 1
ATOM 933 O O . VAL A 1 109 ? -0.281 -10.252 -1.255 1.00 89.12 109 VAL A O 1
ATOM 936 N N . GLU A 1 110 ? 0.435 -12.300 -1.807 1.00 89.88 110 GLU A N 1
ATOM 937 C CA . GLU A 1 110 ? 0.816 -12.676 -0.439 1.00 89.88 110 GLU A CA 1
ATOM 938 C C . GLU A 1 110 ? 2.029 -11.877 0.058 1.00 89.88 110 GLU A C 1
ATOM 940 O O . GLU A 1 110 ? 2.095 -11.517 1.236 1.00 89.88 110 GLU A O 1
ATOM 945 N N . GLU A 1 111 ? 2.971 -11.533 -0.821 1.00 90.88 111 GLU A N 1
ATOM 946 C CA . GLU A 1 111 ? 4.067 -10.616 -0.497 1.00 90.88 111 GLU A CA 1
ATOM 947 C C . GLU A 1 111 ? 3.554 -9.206 -0.205 1.00 90.88 111 GLU A C 1
ATOM 949 O O . GLU A 1 111 ? 3.917 -8.614 0.815 1.00 90.88 111 GLU A O 1
ATOM 954 N N . MET A 1 112 ? 2.644 -8.696 -1.037 1.00 93.31 112 MET A N 1
ATOM 955 C CA . MET A 1 112 ? 2.031 -7.382 -0.848 1.00 93.31 112 MET A CA 1
ATOM 956 C C . MET A 1 112 ? 1.253 -7.294 0.469 1.00 93.31 112 MET A C 1
ATOM 958 O O . MET A 1 112 ? 1.298 -6.256 1.132 1.00 93.31 112 MET A O 1
ATOM 962 N N . LYS A 1 113 ? 0.608 -8.380 0.919 1.00 92.00 113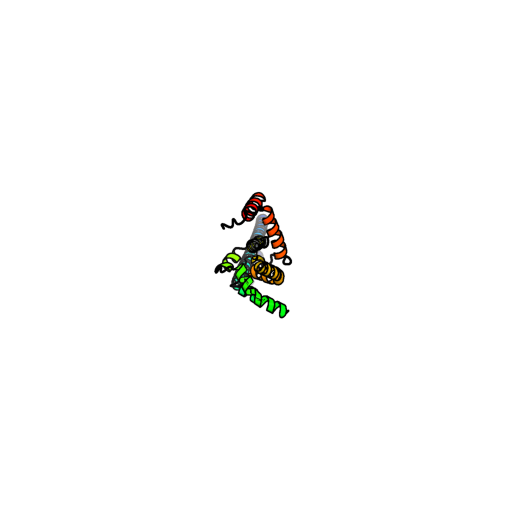 LYS A N 1
ATOM 963 C CA . LYS A 1 113 ? -0.079 -8.427 2.223 1.00 92.00 113 LYS A CA 1
ATOM 964 C C . LYS A 1 113 ? 0.851 -8.186 3.409 1.00 92.00 113 LYS A C 1
ATOM 966 O O . LYS A 1 113 ? 0.389 -7.676 4.425 1.00 92.00 113 LYS A O 1
ATOM 971 N N . LYS A 1 114 ? 2.137 -8.529 3.306 1.00 93.25 114 LYS A N 1
ATOM 972 C CA . LYS A 1 114 ? 3.111 -8.319 4.393 1.00 93.25 114 LYS A CA 1
ATOM 973 C C . LYS A 1 114 ? 3.419 -6.835 4.622 1.00 93.25 114 LYS A C 1
ATOM 975 O O . LYS A 1 114 ? 3.999 -6.496 5.644 1.00 93.25 114 LYS A O 1
ATOM 980 N N . ILE A 1 115 ? 3.037 -5.959 3.690 1.00 93.25 115 ILE A N 1
ATOM 981 C CA . ILE A 1 115 ? 3.212 -4.511 3.798 1.00 93.25 115 ILE A CA 1
ATOM 982 C C . ILE A 1 115 ? 2.081 -3.932 4.654 1.00 93.25 115 ILE A C 1
ATOM 984 O O . ILE A 1 115 ? 0.917 -3.916 4.235 1.00 93.25 115 ILE A O 1
ATOM 988 N N . GLU A 1 116 ? 2.417 -3.417 5.835 1.00 91.12 116 GLU A N 1
ATOM 989 C CA . GLU A 1 116 ? 1.447 -2.885 6.802 1.00 91.12 116 GLU A CA 1
ATOM 990 C C . GLU A 1 116 ? 1.509 -1.356 6.919 1.00 91.12 116 GLU A C 1
ATOM 992 O O . GLU A 1 116 ? 0.534 -0.723 7.333 1.00 91.12 116 GLU A O 1
ATOM 997 N N . THR A 1 117 ? 2.623 -0.738 6.511 1.00 89.75 117 THR A N 1
ATOM 998 C CA . THR A 1 117 ? 2.856 0.705 6.666 1.00 89.75 117 THR A CA 1
ATOM 999 C C . THR A 1 117 ? 3.132 1.432 5.346 1.00 89.75 117 THR A C 1
ATOM 1001 O O . THR A 1 117 ? 3.669 0.876 4.389 1.00 89.75 117 THR A O 1
ATOM 1004 N N . SER A 1 118 ? 2.837 2.739 5.314 1.00 88.62 118 SER A N 1
ATOM 1005 C CA . SER A 1 118 ? 3.167 3.615 4.174 1.00 88.62 118 SER A CA 1
ATOM 1006 C C . SER A 1 118 ? 4.676 3.643 3.875 1.00 88.62 118 SER A C 1
ATOM 1008 O O . SER A 1 118 ? 5.095 3.639 2.719 1.00 88.62 118 SER A O 1
ATOM 1010 N N . LYS A 1 119 ? 5.523 3.583 4.912 1.00 89.12 119 LYS A N 1
ATOM 1011 C CA . LYS A 1 119 ? 6.983 3.558 4.744 1.00 89.12 119 LYS A CA 1
ATOM 1012 C C . LYS A 1 119 ? 7.461 2.280 4.050 1.00 89.12 119 LYS A C 1
ATOM 1014 O O . LYS A 1 119 ? 8.288 2.367 3.147 1.00 89.12 119 LYS A O 1
ATOM 1019 N N . GLU A 1 120 ? 6.955 1.119 4.461 1.00 92.19 120 GLU A N 1
ATOM 1020 C CA . GLU A 1 120 ? 7.266 -0.166 3.819 1.00 92.19 120 GLU A CA 1
ATOM 1021 C C . GLU A 1 120 ? 6.789 -0.187 2.371 1.00 92.19 120 GLU A C 1
ATOM 1023 O O . GLU A 1 120 ? 7.519 -0.632 1.493 1.00 92.19 120 GLU A O 1
ATOM 1028 N N . PHE A 1 121 ? 5.612 0.375 2.105 1.00 93.19 121 PHE A N 1
ATOM 1029 C CA . PHE A 1 121 ? 5.085 0.497 0.753 1.00 93.19 121 PHE A CA 1
ATOM 1030 C C . PHE A 1 121 ? 5.971 1.360 -0.146 1.00 93.19 121 PHE A C 1
ATOM 1032 O O . PHE A 1 121 ? 6.339 0.948 -1.243 1.00 93.19 121 PHE A O 1
ATOM 1039 N N . MET A 1 122 ? 6.395 2.528 0.337 1.00 91.00 122 MET A N 1
ATOM 1040 C CA . MET A 1 122 ? 7.328 3.384 -0.397 1.00 91.00 122 MET A CA 1
ATOM 1041 C C . MET A 1 122 ? 8.700 2.728 -0.582 1.00 91.00 122 MET A C 1
ATOM 1043 O O . MET A 1 122 ? 9.349 2.951 -1.605 1.00 91.00 122 MET A O 1
ATOM 1047 N N . GLN A 1 123 ? 9.151 1.915 0.378 1.00 90.38 123 GLN A N 1
ATOM 1048 C CA . GLN A 1 123 ? 10.382 1.138 0.241 1.00 90.38 123 GLN A CA 1
ATOM 1049 C C . GLN A 1 123 ? 10.233 0.048 -0.825 1.00 90.38 123 GLN A C 1
ATOM 1051 O O . GLN A 1 123 ? 11.110 -0.073 -1.674 1.00 90.38 123 GLN A O 1
ATOM 1056 N N . PHE A 1 124 ? 9.120 -0.687 -0.829 1.00 93.44 124 PHE A N 1
ATOM 1057 C CA . PHE A 1 124 ? 8.793 -1.666 -1.866 1.00 93.44 124 PHE A CA 1
ATOM 1058 C C . PHE A 1 124 ? 8.807 -1.021 -3.258 1.00 93.44 124 PHE A C 1
ATOM 1060 O O . PHE A 1 124 ? 9.516 -1.492 -4.149 1.00 93.44 124 PHE A O 1
ATOM 1067 N N . LEU A 1 125 ? 8.102 0.106 -3.424 1.00 93.19 125 LEU A N 1
ATOM 1068 C CA . LEU A 1 125 ? 8.080 0.846 -4.686 1.00 93.19 125 LEU A CA 1
ATOM 1069 C C . LEU A 1 125 ? 9.483 1.295 -5.097 1.00 93.19 125 LEU A C 1
ATOM 1071 O O . LEU A 1 125 ? 9.818 1.226 -6.274 1.00 93.19 125 LEU A O 1
ATOM 1075 N N . PHE A 1 126 ? 10.316 1.732 -4.150 1.00 90.19 126 PHE A N 1
ATOM 1076 C CA . PHE A 1 126 ? 11.693 2.130 -4.432 1.00 90.19 126 PHE A CA 1
ATOM 1077 C C . PHE A 1 126 ? 12.574 0.961 -4.884 1.00 90.19 126 PHE A C 1
ATOM 1079 O O . PHE A 1 126 ? 13.302 1.117 -5.862 1.00 90.19 126 PHE A O 1
ATOM 1086 N N . GLU A 1 127 ? 12.522 -0.186 -4.203 1.00 90.25 127 GLU A N 1
ATOM 1087 C CA . GLU A 1 127 ? 13.322 -1.363 -4.569 1.00 90.25 127 GLU A CA 1
ATOM 1088 C C . GLU A 1 127 ? 12.908 -1.917 -5.933 1.00 90.25 127 GLU A C 1
ATOM 1090 O O . GLU A 1 127 ? 13.773 -2.167 -6.774 1.00 90.25 127 GLU A O 1
ATOM 1095 N N . LYS A 1 128 ? 11.598 -2.011 -6.204 1.00 90.19 128 LYS A N 1
ATOM 1096 C CA . LYS A 1 128 ? 11.106 -2.351 -7.545 1.00 90.19 128 LYS A CA 1
ATOM 1097 C C . LYS A 1 128 ? 11.569 -1.311 -8.558 1.00 90.19 128 LYS A C 1
ATOM 1099 O O . LYS A 1 128 ? 12.207 -1.667 -9.539 1.00 90.19 128 LYS A O 1
ATOM 1104 N N . TYR A 1 129 ? 11.370 -0.019 -8.300 1.00 89.31 129 TYR A N 1
ATOM 1105 C CA . TYR A 1 129 ? 11.797 1.048 -9.214 1.00 89.31 129 TYR A CA 1
ATOM 1106 C C . TYR A 1 129 ? 13.295 0.997 -9.543 1.00 89.31 129 TYR A C 1
ATOM 1108 O O . TYR A 1 129 ? 13.707 1.223 -10.681 1.00 89.31 129 TYR A O 1
ATOM 1116 N N . LYS A 1 130 ? 14.130 0.679 -8.553 1.00 86.50 130 LYS A N 1
ATOM 1117 C CA . LYS A 1 130 ? 15.578 0.554 -8.712 1.00 86.50 130 LYS A CA 1
ATOM 1118 C C . LYS A 1 130 ? 15.958 -0.533 -9.728 1.00 86.50 130 LYS A C 1
ATOM 1120 O O . LYS A 1 130 ? 16.961 -0.349 -10.412 1.00 86.50 130 LYS A O 1
ATOM 1125 N N . SER A 1 131 ? 15.164 -1.594 -9.904 1.00 86.06 131 SER A N 1
ATOM 1126 C CA . SER A 1 131 ? 15.436 -2.634 -10.912 1.00 86.06 131 SER A CA 1
ATOM 1127 C C . SER A 1 131 ? 15.371 -2.125 -12.359 1.00 86.06 131 SER A C 1
ATOM 1129 O O . SER A 1 131 ? 15.951 -2.745 -13.248 1.00 86.06 131 SER A O 1
ATOM 1131 N N . LEU A 1 132 ? 14.744 -0.965 -12.607 1.00 84.62 132 LEU A N 1
ATOM 1132 C CA . LEU A 1 132 ? 14.749 -0.334 -13.930 1.00 84.62 132 LEU A CA 1
ATOM 1133 C C . LEU A 1 132 ? 16.128 0.196 -14.323 1.00 84.62 132 LEU A C 1
ATOM 1135 O O . LEU A 1 132 ? 16.351 0.449 -15.500 1.00 84.62 132 LEU A O 1
ATOM 1139 N N . GLU A 1 133 ? 17.037 0.413 -13.366 1.00 83.19 133 GLU A N 1
ATOM 1140 C CA . GLU A 1 133 ? 18.429 0.805 -13.621 1.00 83.19 133 GLU A CA 1
ATOM 1141 C C . GLU A 1 133 ? 18.602 1.964 -14.623 1.00 83.19 133 GLU A C 1
ATOM 1143 O O . GLU A 1 133 ? 19.594 2.032 -15.345 1.00 83.19 133 GLU A O 1
ATOM 1148 N N . LEU A 1 134 ? 17.661 2.919 -14.645 1.00 78.88 134 LEU A N 1
ATOM 1149 C CA . LEU A 1 134 ? 17.593 4.016 -15.632 1.00 78.88 134 LEU A CA 1
ATOM 1150 C C . LEU A 1 134 ? 18.812 4.952 -15.648 1.00 78.88 134 LEU A C 1
ATOM 1152 O O . LEU A 1 134 ? 18.885 5.860 -16.473 1.00 78.88 134 LEU A O 1
ATOM 1156 N N . TRP A 1 135 ? 19.721 4.791 -14.688 1.00 72.25 135 TRP A N 1
ATOM 1157 C CA . TRP A 1 135 ? 20.994 5.500 -14.615 1.00 72.25 135 TRP A CA 1
ATOM 1158 C C . TRP A 1 135 ? 22.095 4.856 -15.474 1.00 72.25 135 TRP A C 1
ATOM 1160 O O . TRP A 1 135 ? 23.165 5.448 -15.607 1.00 72.25 135 TRP A O 1
ATOM 1170 N N . LYS A 1 136 ? 21.881 3.651 -16.019 1.00 71.44 136 LYS A N 1
ATOM 1171 C CA . LYS A 1 136 ? 22.797 3.006 -16.971 1.00 71.44 136 LYS A CA 1
ATOM 1172 C C . LYS A 1 136 ? 22.615 3.591 -18.375 1.00 71.44 136 LYS A C 1
ATOM 1174 O O . LYS A 1 136 ? 21.538 4.078 -18.702 1.00 71.44 136 LYS A O 1
ATOM 1179 N N . CYS A 1 137 ? 23.677 3.547 -19.181 1.00 53.97 137 CYS A N 1
ATOM 1180 C CA . CYS A 1 137 ? 23.728 4.063 -20.553 1.00 53.97 137 CYS A CA 1
ATOM 1181 C C . CYS A 1 137 ? 23.903 2.916 -21.569 1.00 53.97 137 CYS A C 1
ATOM 1183 O O . CYS A 1 137 ? 24.932 2.874 -22.232 1.00 53.97 137 CYS A O 1
ATOM 1185 N N . ASP A 1 138 ? 22.937 1.997 -21.670 1.00 58.25 138 ASP A N 1
ATOM 1186 C CA . ASP A 1 138 ? 22.926 0.903 -22.657 1.00 58.25 138 ASP A CA 1
ATOM 1187 C C . ASP A 1 138 ? 21.633 0.913 -23.509 1.00 58.25 138 ASP A C 1
ATOM 1189 O O . ASP A 1 138 ? 20.629 1.484 -23.098 1.00 58.25 138 ASP A O 1
ATOM 1193 N N . ASP A 1 139 ? 21.615 0.275 -24.682 1.00 53.91 139 ASP A N 1
ATOM 1194 C CA . ASP A 1 139 ? 20.468 0.302 -25.618 1.00 53.91 139 ASP A CA 1
ATOM 1195 C C . ASP A 1 139 ? 19.164 -0.317 -25.044 1.00 53.91 139 ASP A C 1
ATOM 1197 O O . ASP A 1 139 ? 18.067 0.029 -25.473 1.00 53.91 139 ASP A O 1
ATOM 1201 N N . GLU A 1 140 ? 19.251 -1.138 -23.986 1.00 58.22 140 GLU A N 1
ATOM 1202 C CA . GLU A 1 140 ? 18.100 -1.609 -23.178 1.00 58.22 140 GLU A CA 1
ATOM 1203 C C . GLU A 1 140 ? 17.376 -0.486 -22.401 1.00 58.22 140 GLU A C 1
ATOM 1205 O O . GLU A 1 140 ? 16.358 -0.714 -21.739 1.00 58.22 140 GLU A O 1
ATOM 1210 N N . ILE A 1 141 ? 17.901 0.743 -22.437 1.00 62.09 141 ILE A N 1
ATOM 1211 C CA . ILE A 1 141 ? 17.295 1.917 -21.809 1.00 62.09 141 ILE A CA 1
ATOM 1212 C C . ILE A 1 141 ? 15.879 2.177 -22.334 1.00 62.09 141 ILE A C 1
ATOM 1214 O O . ILE A 1 141 ? 15.060 2.688 -21.567 1.00 62.09 141 ILE A O 1
ATOM 1218 N N . ASP A 1 142 ? 15.580 1.893 -23.603 1.00 72.62 142 ASP A N 1
ATOM 1219 C CA . ASP A 1 142 ? 14.342 2.380 -24.220 1.00 72.62 142 ASP A CA 1
ATOM 1220 C C . ASP A 1 142 ? 13.092 1.717 -23.635 1.00 72.62 142 ASP A C 1
ATOM 1222 O O . ASP A 1 142 ? 12.164 2.431 -23.254 1.00 72.62 142 ASP A O 1
ATOM 1226 N N . GLU A 1 143 ? 13.099 0.397 -23.427 1.00 79.25 143 GLU A N 1
ATOM 1227 C CA . GLU A 1 143 ? 11.986 -0.319 -22.780 1.00 79.25 143 GLU A CA 1
ATOM 1228 C C . GLU A 1 143 ? 11.822 0.096 -21.311 1.00 79.25 143 GLU A C 1
ATOM 1230 O O . GLU A 1 143 ? 10.718 0.392 -20.846 1.00 79.25 143 GLU A O 1
ATOM 1235 N N . LYS A 1 144 ? 12.932 0.213 -20.573 1.00 84.19 144 LYS A N 1
ATOM 1236 C CA . LYS A 1 144 ? 12.926 0.650 -19.166 1.00 84.19 144 LYS A CA 1
ATOM 1237 C C . LYS A 1 144 ? 12.443 2.101 -19.025 1.00 84.19 144 LYS A C 1
ATOM 1239 O O . LYS A 1 144 ? 11.699 2.424 -18.093 1.00 84.19 144 LYS A O 1
ATOM 1244 N N . ARG A 1 145 ? 12.824 2.991 -19.950 1.00 84.31 145 ARG A N 1
ATOM 1245 C CA . ARG A 1 145 ? 12.308 4.370 -20.032 1.00 84.31 145 ARG A CA 1
ATOM 1246 C C . ARG A 1 145 ? 10.838 4.397 -20.390 1.00 84.31 145 ARG A C 1
ATOM 1248 O O . ARG A 1 145 ? 10.122 5.233 -19.842 1.00 84.31 145 ARG A O 1
ATOM 1255 N N . GLU A 1 146 ? 10.401 3.512 -21.278 1.00 87.38 146 GLU A N 1
ATOM 1256 C CA . GLU A 1 146 ? 8.990 3.321 -21.584 1.00 87.38 146 GLU A CA 1
ATOM 1257 C C . GLU A 1 146 ? 8.234 3.034 -20.287 1.00 87.38 146 GLU A C 1
ATOM 1259 O O . GLU A 1 146 ? 7.385 3.836 -19.898 1.00 87.38 146 GLU A O 1
ATOM 1264 N N . ILE A 1 147 ? 8.613 1.977 -19.556 1.00 89.31 147 ILE A N 1
ATOM 1265 C CA . ILE A 1 147 ? 7.987 1.589 -18.281 1.00 89.31 147 ILE A CA 1
ATOM 1266 C C . ILE A 1 147 ? 7.959 2.775 -17.313 1.00 89.31 147 ILE A C 1
ATOM 1268 O O . ILE A 1 147 ? 6.907 3.088 -16.762 1.00 89.31 147 ILE A O 1
ATOM 1272 N N . HIS A 1 148 ? 9.067 3.505 -17.154 1.00 90.25 148 HIS A N 1
ATOM 1273 C CA . HIS A 1 148 ? 9.092 4.711 -16.323 1.00 90.25 148 HIS A CA 1
ATOM 1274 C C . HIS A 1 148 ? 8.049 5.756 -16.740 1.00 90.25 148 HIS A C 1
ATOM 1276 O O . HIS A 1 148 ? 7.318 6.264 -15.888 1.00 90.25 148 HIS A O 1
ATOM 1282 N N . ASN A 1 149 ? 7.975 6.088 -18.028 1.00 89.25 149 ASN A N 1
ATOM 1283 C CA . ASN A 1 149 ? 7.019 7.073 -18.529 1.00 89.25 149 ASN A CA 1
ATOM 1284 C C . ASN A 1 149 ? 5.578 6.623 -18.260 1.00 89.25 149 ASN A C 1
ATOM 1286 O O . ASN A 1 149 ? 4.740 7.445 -17.892 1.00 89.25 149 ASN A O 1
ATOM 1290 N N . TRP A 1 150 ? 5.303 5.324 -18.378 1.00 90.00 150 TRP A N 1
ATOM 1291 C CA . TRP A 1 150 ? 3.994 4.752 -18.080 1.00 90.00 150 TRP A CA 1
ATOM 1292 C C . TRP A 1 150 ? 3.657 4.787 -16.595 1.00 90.00 150 TRP A C 1
ATOM 1294 O O . TRP A 1 150 ? 2.546 5.182 -16.243 1.00 90.00 150 TRP A O 1
ATOM 1304 N N . LEU A 1 151 ? 4.618 4.465 -15.727 1.00 92.25 151 LEU A N 1
ATOM 1305 C CA . LEU A 1 151 ? 4.457 4.584 -14.278 1.00 92.25 151 LEU A CA 1
ATOM 1306 C C . LEU A 1 151 ? 4.158 6.028 -13.869 1.00 92.25 151 LEU A C 1
ATOM 1308 O O . LEU A 1 151 ? 3.296 6.249 -13.029 1.00 92.25 151 LEU A O 1
ATOM 1312 N N . VAL A 1 152 ? 4.808 7.015 -14.490 1.00 91.44 152 VAL A N 1
ATOM 1313 C CA . VAL A 1 152 ? 4.514 8.438 -14.252 1.00 91.44 152 VAL A CA 1
ATOM 1314 C C . VAL A 1 152 ? 3.129 8.817 -14.788 1.00 91.44 152 VAL A C 1
ATOM 1316 O O . VAL A 1 152 ? 2.382 9.527 -14.120 1.00 91.44 152 VAL A O 1
ATOM 1319 N N . PHE A 1 153 ? 2.757 8.342 -15.978 1.00 89.81 153 PHE A N 1
ATOM 1320 C CA . PHE A 1 153 ? 1.493 8.710 -16.624 1.00 89.81 153 PHE A CA 1
ATOM 1321 C C . PHE A 1 153 ? 0.255 8.099 -15.941 1.00 89.81 153 PHE A C 1
ATOM 1323 O O . PHE A 1 153 ? -0.792 8.746 -15.857 1.00 89.81 153 PHE A O 1
ATOM 1330 N N . PHE A 1 154 ? 0.371 6.870 -15.436 1.00 90.06 154 PHE A N 1
ATOM 1331 C CA . PHE A 1 154 ? -0.690 6.138 -14.734 1.00 90.06 154 PHE A CA 1
ATOM 1332 C C . PHE A 1 154 ? -0.437 6.020 -13.228 1.00 90.06 154 PHE A C 1
ATOM 1334 O O . PHE A 1 154 ? -0.988 5.128 -12.584 1.00 90.06 154 PHE A O 1
ATOM 1341 N N . GLU A 1 155 ? 0.367 6.925 -12.662 1.00 90.94 155 GLU A N 1
ATOM 1342 C CA . GLU A 1 155 ? 0.846 6.849 -11.278 1.00 90.94 155 GLU A CA 1
ATOM 1343 C C . GLU A 1 155 ? -0.280 6.577 -10.284 1.00 90.94 155 GLU A C 1
ATOM 1345 O O . GLU A 1 155 ? -0.201 5.647 -9.487 1.00 90.94 155 GLU A O 1
ATOM 1350 N N . GLU A 1 156 ? -1.357 7.353 -10.369 1.00 91.25 156 GLU A N 1
ATOM 1351 C CA . GLU A 1 156 ? -2.481 7.233 -9.452 1.00 91.25 156 GLU A CA 1
ATOM 1352 C C . GLU A 1 156 ? -3.142 5.852 -9.517 1.00 91.25 156 GLU A C 1
ATOM 1354 O O . GLU A 1 156 ? -3.356 5.224 -8.480 1.00 91.25 156 GLU A O 1
ATOM 1359 N N . SER A 1 157 ? -3.411 5.349 -10.723 1.00 91.44 157 SER A N 1
ATOM 1360 C CA . SER A 1 157 ? -4.024 4.036 -10.935 1.00 91.44 157 SER A CA 1
ATOM 1361 C C . SER A 1 157 ? -3.113 2.911 -10.443 1.00 91.44 157 SER A C 1
ATOM 1363 O O . SER A 1 157 ? -3.579 2.006 -9.751 1.00 91.44 157 SER A O 1
ATOM 1365 N N . VAL A 1 158 ? -1.811 2.985 -10.735 1.00 93.00 158 VAL A N 1
ATOM 1366 C CA . VAL A 1 158 ? -0.822 1.976 -10.325 1.00 93.00 158 VAL A CA 1
ATOM 1367 C C . VAL A 1 158 ? -0.653 1.959 -8.809 1.00 93.00 158 VAL A C 1
ATOM 1369 O O . VAL A 1 158 ? -0.769 0.906 -8.182 1.00 93.00 158 VAL A O 1
ATOM 1372 N N . VAL A 1 159 ? -0.443 3.122 -8.194 1.00 93.19 159 VAL A N 1
ATOM 1373 C CA . VAL A 1 159 ? -0.208 3.241 -6.750 1.00 93.19 159 VAL A CA 1
ATOM 1374 C C . VAL A 1 159 ? -1.451 2.833 -5.960 1.00 93.19 159 VAL A C 1
ATOM 1376 O O . VAL A 1 159 ? -1.330 2.074 -4.997 1.00 93.19 159 VAL A O 1
ATOM 1379 N N . LYS A 1 160 ? -2.653 3.254 -6.379 1.00 91.69 160 LYS A N 1
ATOM 1380 C CA . LYS A 1 160 ? -3.908 2.808 -5.751 1.00 91.69 160 LYS A CA 1
ATOM 1381 C C . LYS A 1 160 ? -4.103 1.303 -5.896 1.00 91.69 160 LYS A C 1
ATOM 1383 O O . LYS A 1 160 ? -4.463 0.646 -4.920 1.00 91.69 160 LYS A O 1
ATOM 1388 N N . SER A 1 161 ? -3.832 0.754 -7.078 1.00 92.62 161 SER A N 1
ATOM 1389 C CA . SER A 1 161 ? -4.000 -0.676 -7.343 1.00 92.62 161 SER A CA 1
ATOM 1390 C C . SER A 1 161 ? -3.063 -1.534 -6.500 1.00 92.62 161 SER A C 1
ATOM 1392 O O . SER A 1 161 ? -3.514 -2.512 -5.903 1.00 92.62 161 SER A O 1
ATOM 1394 N N . LEU A 1 162 ? -1.796 -1.129 -6.376 1.00 93.75 162 LEU A N 1
ATOM 1395 C CA . LEU A 1 162 ? -0.818 -1.772 -5.498 1.00 93.75 162 LEU A CA 1
ATOM 1396 C C . LEU A 1 162 ? -1.218 -1.640 -4.026 1.00 93.75 162 LEU A C 1
ATOM 1398 O O . LEU A 1 162 ? -1.192 -2.624 -3.289 1.00 93.75 162 LEU A O 1
ATOM 1402 N N . ARG A 1 163 ? -1.670 -0.453 -3.600 1.00 92.56 163 ARG A N 1
ATOM 1403 C CA . ARG A 1 163 ? -2.117 -0.209 -2.222 1.00 92.56 163 ARG A CA 1
ATOM 1404 C C . ARG A 1 163 ? -3.273 -1.129 -1.819 1.00 92.56 163 ARG A C 1
ATOM 1406 O O . ARG A 1 163 ? -3.245 -1.649 -0.703 1.00 92.56 163 ARG A O 1
ATOM 1413 N N . LYS A 1 164 ? -4.246 -1.380 -2.707 1.00 91.31 164 LYS A N 1
ATOM 1414 C CA . LYS A 1 164 ? -5.393 -2.283 -2.457 1.00 91.31 164 LYS A CA 1
ATOM 1415 C C . LYS A 1 164 ? -4.961 -3.707 -2.062 1.00 91.31 164 LYS A C 1
ATOM 1417 O O . LYS A 1 164 ? -5.684 -4.385 -1.336 1.00 91.31 164 LYS A O 1
ATOM 1422 N N . MET A 1 165 ? -3.775 -4.151 -2.482 1.00 91.81 165 MET A N 1
ATOM 1423 C CA . MET A 1 165 ? -3.246 -5.483 -2.155 1.00 91.81 165 MET A CA 1
ATOM 1424 C C . MET A 1 165 ? -2.504 -5.540 -0.811 1.00 91.81 165 MET A C 1
ATOM 1426 O O . MET A 1 165 ? -2.309 -6.624 -0.268 1.00 91.81 165 MET A O 1
ATOM 1430 N N . THR A 1 166 ? -2.153 -4.392 -0.228 1.00 92.31 166 THR A N 1
ATOM 1431 C CA . THR A 1 166 ? -1.439 -4.312 1.059 1.00 92.31 166 THR A CA 1
ATOM 1432 C C . THR A 1 166 ? -2.361 -4.498 2.272 1.00 92.31 166 THR A C 1
ATOM 1434 O O . THR A 1 166 ? -3.583 -4.637 2.123 1.00 92.31 166 THR A O 1
ATOM 1437 N N . ASN A 1 167 ? -1.793 -4.468 3.484 1.00 90.88 167 ASN A N 1
ATOM 1438 C CA . ASN A 1 167 ? -2.499 -4.382 4.772 1.00 90.88 167 ASN A CA 1
ATOM 1439 C C . ASN A 1 167 ? -2.575 -2.946 5.344 1.00 90.88 167 ASN A C 1
ATOM 1441 O O . ASN A 1 167 ? -3.153 -2.740 6.412 1.00 90.88 167 ASN A O 1
ATOM 1445 N N . ILE A 1 168 ? -2.121 -1.925 4.610 1.00 88.31 168 ILE A N 1
ATOM 1446 C CA . ILE A 1 168 ? -2.176 -0.510 5.028 1.00 88.31 168 ILE A CA 1
ATOM 1447 C C . ILE A 1 168 ? -3.628 -0.024 5.157 1.00 88.31 168 ILE A C 1
ATOM 1449 O O . ILE A 1 168 ? -4.345 -0.082 4.158 1.00 88.31 168 ILE A O 1
ATOM 1453 N N . PRO A 1 169 ? -4.094 0.459 6.318 1.00 83.38 169 PRO A N 1
ATOM 1454 C CA . PRO A 1 169 ? -5.472 0.931 6.481 1.00 83.38 169 PRO A CA 1
ATOM 1455 C C . PRO A 1 169 ? -5.869 2.008 5.453 1.00 83.38 169 PRO A C 1
ATOM 1457 O O . PRO A 1 169 ? -5.026 2.782 4.987 1.00 83.38 169 PRO A O 1
ATOM 1460 N N . GLU A 1 170 ? -7.147 2.057 5.071 1.00 80.31 170 GLU A N 1
ATOM 1461 C CA . GLU A 1 170 ? -7.647 3.038 4.091 1.00 80.31 170 GLU A CA 1
ATOM 1462 C C . GLU A 1 170 ? -7.535 4.473 4.619 1.00 80.31 170 GLU A C 1
ATOM 1464 O O . GLU A 1 170 ? -7.256 5.396 3.853 1.00 80.31 170 GLU A O 1
ATOM 1469 N N . GLU A 1 171 ? -7.633 4.632 5.939 1.00 81.31 171 GLU A N 1
ATOM 1470 C CA . GLU A 1 171 ? -7.525 5.898 6.660 1.00 81.31 171 GLU A CA 1
ATOM 1471 C C . GLU A 1 171 ? -6.114 6.510 6.602 1.00 81.31 171 GLU A C 1
ATOM 1473 O O . GLU A 1 171 ? -5.942 7.694 6.878 1.00 81.31 171 GLU A O 1
ATOM 1478 N N . VAL A 1 172 ? -5.091 5.723 6.251 1.00 83.56 172 VAL A N 1
ATOM 1479 C CA . VAL A 1 172 ? -3.724 6.230 6.092 1.00 83.56 172 VAL A CA 1
ATOM 1480 C C . VAL A 1 172 ? -3.600 6.931 4.744 1.00 83.56 172 VAL A C 1
ATOM 1482 O O . VAL A 1 172 ? -3.549 6.285 3.698 1.00 83.56 172 VAL A O 1
ATOM 1485 N N . GLU A 1 173 ? -3.513 8.255 4.749 1.00 82.19 173 GLU A N 1
ATOM 1486 C CA . GLU A 1 173 ? -3.254 9.012 3.526 1.00 82.19 173 GLU A CA 1
ATOM 1487 C C . GLU A 1 173 ? -1.838 8.736 2.997 1.00 82.19 173 GLU A C 1
ATOM 1489 O O . GLU A 1 173 ? -0.848 8.731 3.732 1.00 82.19 173 GLU A O 1
ATOM 1494 N N . ILE A 1 174 ? -1.752 8.477 1.693 1.00 81.81 174 ILE A N 1
ATOM 1495 C CA . ILE A 1 174 ? -0.497 8.373 0.951 1.00 81.81 174 ILE A CA 1
ATOM 1496 C C . ILE A 1 174 ? -0.556 9.474 -0.097 1.00 81.81 174 ILE A C 1
ATOM 1498 O O . ILE A 1 174 ? -1.463 9.471 -0.928 1.00 81.81 174 ILE A O 1
ATOM 1502 N N . GLU A 1 175 ? 0.380 10.418 -0.040 1.00 82.44 175 GLU A N 1
ATOM 1503 C CA . GLU A 1 175 ? 0.478 11.491 -1.027 1.00 82.44 175 GLU A CA 1
ATOM 1504 C C . GLU A 1 175 ? 0.851 10.903 -2.393 1.00 82.44 175 GLU A C 1
ATOM 1506 O O . GLU A 1 175 ? 1.959 10.406 -2.602 1.00 82.44 175 GLU A O 1
ATOM 1511 N N . ILE A 1 176 ? -0.101 10.945 -3.323 1.00 83.00 176 ILE A N 1
ATOM 1512 C CA . ILE A 1 176 ? 0.072 10.538 -4.718 1.00 83.00 176 ILE A CA 1
ATOM 1513 C C . ILE A 1 176 ? 0.235 11.817 -5.539 1.00 83.00 176 ILE A C 1
ATOM 1515 O O . ILE A 1 176 ? -0.540 12.755 -5.365 1.00 83.00 176 ILE A O 1
ATOM 1519 N N . GLY A 1 177 ? 1.220 11.872 -6.436 1.00 72.81 177 GLY A N 1
ATOM 1520 C CA . GLY A 1 177 ? 1.350 13.020 -7.331 1.00 72.81 177 GLY A CA 1
ATOM 1521 C C . GLY A 1 177 ? 2.702 13.181 -8.008 1.00 72.81 177 GLY A C 1
ATOM 1522 O O . GLY A 1 177 ? 2.750 13.814 -9.057 1.00 72.81 177 GLY A O 1
ATOM 1523 N N . GLN A 1 178 ? 3.787 12.643 -7.439 1.00 86.25 178 GLN A N 1
ATOM 1524 C CA . GLN A 1 178 ? 5.131 12.638 -8.042 1.00 86.25 178 GLN A CA 1
ATOM 1525 C C . GLN A 1 178 ? 6.009 11.499 -7.492 1.00 86.25 178 GLN A C 1
ATOM 1527 O O . GLN A 1 178 ? 7.235 11.636 -7.397 1.00 86.25 178 GLN A O 1
ATOM 1532 N N . ILE A 1 179 ? 5.407 10.384 -7.080 1.00 89.50 179 ILE A N 1
ATOM 1533 C CA . ILE A 1 179 ? 6.115 9.246 -6.479 1.00 89.50 179 ILE A CA 1
ATOM 1534 C C . ILE A 1 179 ? 7.200 8.742 -7.433 1.00 89.50 179 ILE A C 1
ATOM 1536 O O . ILE A 1 179 ? 8.377 8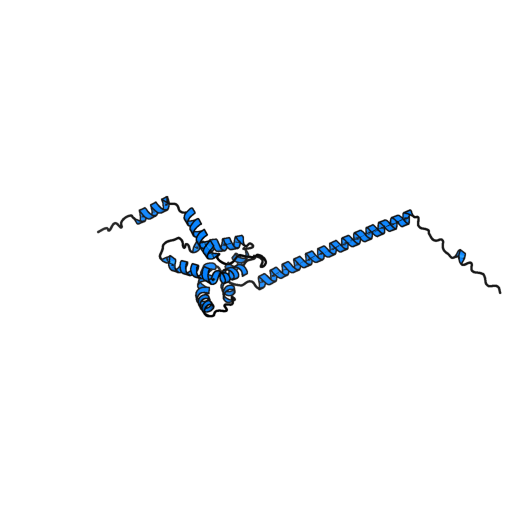.772 -7.079 1.00 89.50 179 ILE A O 1
ATOM 1540 N N . PHE A 1 180 ? 6.861 8.352 -8.662 1.00 89.44 180 PHE A N 1
ATOM 1541 C CA . PHE A 1 180 ? 7.831 7.742 -9.580 1.00 89.44 180 PHE A CA 1
ATOM 1542 C C . PHE A 1 180 ? 8.893 8.730 -10.081 1.00 89.44 180 PHE A C 1
ATOM 1544 O O . PHE A 1 180 ? 10.044 8.346 -10.308 1.00 89.44 180 PHE A O 1
ATOM 1551 N N . VAL A 1 181 ? 8.560 10.021 -10.167 1.00 87.50 181 VAL A N 1
ATOM 1552 C CA . VAL A 1 181 ? 9.540 11.089 -10.434 1.00 87.50 181 VAL A CA 1
ATOM 1553 C C . VAL A 1 181 ? 10.531 11.214 -9.271 1.00 87.50 181 VAL A C 1
ATOM 1555 O O . VAL A 1 181 ? 11.746 11.283 -9.479 1.00 87.50 181 VAL A O 1
ATOM 1558 N N . THR A 1 182 ? 10.037 11.175 -8.035 1.00 87.56 182 THR A N 1
ATOM 1559 C CA . THR A 1 182 ? 10.866 11.246 -6.824 1.00 87.56 182 THR A CA 1
ATOM 1560 C C . THR A 1 182 ? 11.740 10.002 -6.672 1.00 87.56 182 THR A C 1
ATOM 1562 O O . THR A 1 182 ? 12.930 10.111 -6.357 1.00 87.56 182 THR A O 1
ATOM 1565 N N . LEU A 1 183 ? 11.191 8.816 -6.952 1.00 87.50 183 LEU A N 1
ATOM 1566 C CA . LEU A 1 183 ? 11.928 7.552 -6.926 1.00 87.50 183 LEU A CA 1
ATOM 1567 C C . LEU A 1 183 ? 13.061 7.547 -7.956 1.00 87.50 183 LEU A C 1
ATOM 1569 O O . LEU A 1 183 ? 14.163 7.118 -7.614 1.00 87.50 183 LEU A O 1
ATOM 1573 N N . LYS A 1 184 ? 12.856 8.121 -9.151 1.00 84.94 184 LYS A N 1
ATOM 1574 C CA . LYS A 1 184 ? 13.928 8.340 -10.139 1.00 84.94 184 LYS A CA 1
ATOM 1575 C C . LYS A 1 184 ? 15.097 9.114 -9.557 1.00 84.94 184 LYS A C 1
ATOM 1577 O O . LYS A 1 184 ? 16.234 8.649 -9.610 1.00 84.94 184 LYS A O 1
ATOM 1582 N N . MET A 1 185 ? 14.818 10.279 -8.977 1.00 83.81 185 MET A N 1
ATOM 1583 C CA . MET A 1 185 ? 15.849 11.142 -8.402 1.00 83.81 185 MET A CA 1
ATOM 1584 C C . MET A 1 185 ? 16.580 10.457 -7.246 1.00 83.81 185 MET A C 1
ATOM 1586 O O . MET A 1 185 ? 17.805 10.549 -7.139 1.00 83.81 185 MET A O 1
ATOM 1590 N N . LYS A 1 186 ? 15.845 9.727 -6.400 1.00 84.31 186 LYS A N 1
ATOM 1591 C CA . LYS A 1 186 ? 16.421 8.956 -5.295 1.00 84.31 186 LYS A CA 1
ATOM 1592 C C . LYS A 1 186 ? 17.305 7.813 -5.803 1.00 84.31 186 LYS A C 1
ATOM 1594 O O . LYS A 1 186 ? 18.404 7.640 -5.283 1.00 84.31 186 LYS A O 1
ATOM 1599 N N . ALA A 1 187 ? 16.868 7.076 -6.823 1.00 84.00 187 ALA A N 1
ATOM 1600 C CA . ALA A 1 187 ? 17.624 5.969 -7.407 1.00 84.00 187 ALA A CA 1
ATOM 1601 C C . ALA A 1 187 ? 18.933 6.460 -8.039 1.00 84.00 187 ALA A C 1
ATOM 1603 O O . ALA A 1 187 ? 19.991 5.901 -7.757 1.00 84.00 187 ALA A O 1
ATOM 1604 N N . ILE A 1 188 ? 18.884 7.566 -8.792 1.00 80.12 188 ILE A N 1
ATOM 1605 C CA . ILE A 1 188 ? 20.074 8.220 -9.357 1.00 80.12 188 ILE A CA 1
ATOM 1606 C C . ILE A 1 188 ? 21.035 8.651 -8.245 1.00 80.12 188 ILE A C 1
ATOM 1608 O O . ILE A 1 188 ? 22.233 8.398 -8.343 1.00 80.12 188 ILE A O 1
ATOM 1612 N N . ARG A 1 189 ? 20.530 9.267 -7.167 1.00 80.19 189 ARG A N 1
ATOM 1613 C CA . ARG A 1 189 ? 21.370 9.692 -6.037 1.00 80.19 189 ARG A CA 1
ATOM 1614 C C . ARG A 1 189 ? 22.058 8.506 -5.367 1.00 80.19 189 ARG A C 1
ATOM 1616 O O . ARG A 1 189 ? 23.252 8.582 -5.117 1.00 80.19 189 ARG A O 1
ATOM 1623 N N . VAL A 1 190 ? 21.329 7.421 -5.103 1.00 81.94 190 VAL A N 1
ATOM 1624 C CA . VAL A 1 190 ? 21.903 6.202 -4.511 1.00 81.94 190 VAL A CA 1
ATOM 1625 C C . VAL A 1 190 ? 22.965 5.603 -5.431 1.00 81.94 190 VAL A C 1
ATOM 1627 O O . VAL A 1 190 ? 24.057 5.299 -4.958 1.00 81.94 190 VAL A O 1
ATOM 1630 N N . ALA A 1 191 ? 22.687 5.505 -6.734 1.00 78.44 191 ALA A N 1
ATOM 1631 C CA . ALA A 1 191 ? 23.651 5.021 -7.718 1.00 78.44 191 ALA A CA 1
ATOM 1632 C C . ALA A 1 191 ? 24.921 5.892 -7.748 1.00 78.44 191 ALA A C 1
ATOM 1634 O O . ALA A 1 191 ? 26.029 5.359 -7.706 1.00 78.44 191 ALA A O 1
ATOM 1635 N N . ALA A 1 192 ? 24.768 7.219 -7.732 1.00 74.75 192 ALA A N 1
ATOM 1636 C CA . ALA A 1 192 ? 25.875 8.173 -7.691 1.00 74.75 192 ALA A CA 1
ATOM 1637 C C . ALA A 1 192 ? 26.670 8.111 -6.375 1.00 74.75 192 ALA A C 1
ATOM 1639 O O . ALA A 1 192 ? 27.888 8.220 -6.396 1.00 74.75 192 ALA A O 1
ATOM 1640 N N . SER A 1 193 ? 26.018 7.899 -5.230 1.00 74.31 193 SER A N 1
ATOM 1641 C CA . SER A 1 193 ? 26.707 7.711 -3.944 1.00 74.31 193 SER A CA 1
ATOM 1642 C C . SER A 1 193 ? 27.442 6.372 -3.854 1.00 74.31 193 SER A C 1
ATOM 1644 O O . SER A 1 193 ? 28.436 6.273 -3.144 1.00 74.31 193 SER A O 1
ATOM 1646 N N . SER A 1 194 ? 26.973 5.350 -4.572 1.00 67.75 194 SER A N 1
ATOM 1647 C CA . SER A 1 194 ? 27.666 4.063 -4.719 1.00 67.75 194 SER A CA 1
ATOM 1648 C C . SER A 1 194 ? 28.695 4.043 -5.854 1.00 67.75 194 SER A C 1
ATOM 1650 O O . SER A 1 194 ? 29.317 3.009 -6.096 1.00 67.75 194 SER A O 1
ATOM 1652 N N . PHE A 1 195 ? 28.844 5.153 -6.584 1.00 62.47 195 PHE A N 1
ATOM 1653 C CA . PHE A 1 195 ? 29.765 5.250 -7.702 1.00 62.47 195 PHE A CA 1
ATOM 1654 C C . PHE A 1 195 ? 31.198 5.275 -7.183 1.00 62.47 195 PHE A C 1
ATOM 1656 O O . PHE A 1 195 ? 31.610 6.188 -6.472 1.00 62.47 195 PHE A O 1
ATOM 1663 N N . ASP A 1 196 ? 31.948 4.253 -7.567 1.00 66.88 196 ASP A N 1
ATOM 1664 C CA . ASP A 1 196 ? 33.364 4.126 -7.278 1.00 66.88 196 ASP A CA 1
ATOM 1665 C C . ASP A 1 196 ? 34.146 4.609 -8.516 1.00 66.88 196 ASP A C 1
ATOM 1667 O O . ASP A 1 196 ? 34.167 3.910 -9.542 1.00 66.88 196 ASP A O 1
ATOM 1671 N N . PRO A 1 197 ? 34.730 5.823 -8.475 1.00 60.84 197 PRO A N 1
ATOM 1672 C CA . PRO A 1 197 ? 35.437 6.396 -9.614 1.00 60.84 197 PRO A CA 1
ATOM 1673 C C . PRO A 1 197 ? 36.647 5.554 -10.033 1.00 60.84 197 PRO A C 1
ATOM 1675 O O . PRO A 1 197 ? 36.956 5.517 -11.226 1.00 60.84 197 PRO A O 1
ATOM 1678 N N . ASP A 1 198 ? 37.269 4.817 -9.110 1.00 66.94 198 ASP A N 1
ATOM 1679 C CA . ASP A 1 198 ? 38.432 3.978 -9.400 1.00 66.94 198 ASP A CA 1
ATOM 1680 C C . ASP A 1 198 ? 38.014 2.726 -10.184 1.00 66.94 198 ASP A C 1
ATOM 1682 O O . ASP A 1 198 ? 38.610 2.402 -11.216 1.00 66.94 198 ASP A O 1
ATOM 1686 N N . LYS A 1 199 ? 36.900 2.082 -9.801 1.00 63.41 199 LYS A N 1
ATOM 1687 C CA . LYS A 1 199 ? 36.314 0.969 -10.582 1.00 63.41 199 LYS A CA 1
ATOM 1688 C C . LYS A 1 199 ? 35.809 1.412 -11.951 1.00 63.41 199 LYS A C 1
ATOM 1690 O O . LYS A 1 199 ? 35.906 0.655 -12.923 1.00 63.41 199 LYS A O 1
ATOM 1695 N N . PHE A 1 200 ? 35.259 2.621 -12.050 1.00 57.06 200 PHE A N 1
ATOM 1696 C CA . PHE A 1 200 ? 34.820 3.175 -13.328 1.00 57.06 200 PHE A CA 1
ATOM 1697 C C . PHE A 1 200 ? 36.006 3.449 -14.260 1.00 57.06 200 PHE A C 1
ATOM 1699 O O . PHE A 1 200 ? 35.962 3.059 -15.429 1.00 57.06 200 PHE A O 1
ATOM 1706 N N . GLN A 1 201 ? 37.088 4.044 -13.748 1.00 57.94 201 GLN A N 1
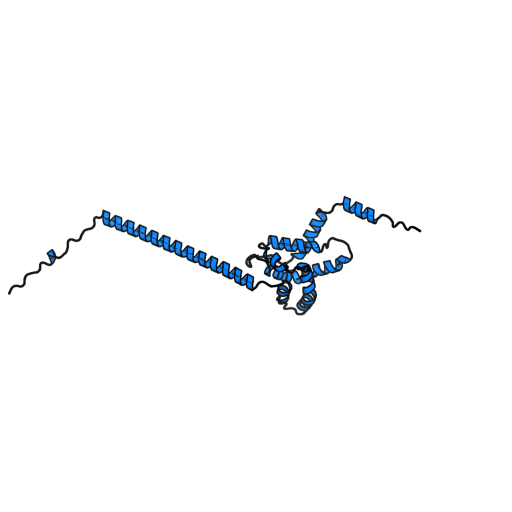ATOM 1707 C CA . GLN A 1 201 ? 38.319 4.247 -14.513 1.00 57.94 201 GLN A CA 1
ATOM 1708 C C . GLN A 1 201 ? 38.958 2.919 -14.934 1.00 57.94 201 GLN A C 1
ATOM 1710 O O . GLN A 1 201 ? 39.386 2.801 -16.081 1.00 57.94 201 GLN A O 1
ATOM 1715 N N . GLU A 1 202 ? 38.954 1.893 -14.080 1.00 62.81 202 GLU A N 1
ATOM 1716 C CA . GLU A 1 202 ? 39.473 0.564 -14.422 1.00 62.81 202 GLU A CA 1
ATOM 1717 C C . GLU A 1 202 ? 38.655 -0.105 -15.545 1.00 62.81 202 GLU A C 1
ATOM 1719 O O . GLU A 1 202 ? 39.220 -0.668 -16.489 1.00 62.81 202 GLU A O 1
ATOM 1724 N N . LYS A 1 203 ? 37.318 -0.006 -15.497 1.00 59.28 203 LYS A N 1
ATOM 1725 C CA . LYS A 1 203 ? 36.424 -0.535 -16.543 1.00 59.28 203 LYS A CA 1
ATOM 1726 C C . LYS A 1 203 ? 36.559 0.249 -17.854 1.00 59.28 203 LYS A C 1
ATOM 1728 O O . LYS A 1 203 ? 36.644 -0.360 -18.920 1.00 59.28 203 LYS A O 1
ATOM 1733 N N . ALA A 1 204 ? 36.657 1.577 -17.786 1.00 56.81 204 ALA A N 1
ATOM 1734 C CA . ALA A 1 204 ? 36.892 2.435 -18.947 1.00 56.81 204 ALA A CA 1
ATOM 1735 C C . ALA A 1 204 ? 38.280 2.201 -19.573 1.00 56.81 204 ALA A C 1
ATOM 1737 O O . ALA A 1 204 ? 38.411 2.180 -20.796 1.00 56.81 204 ALA A O 1
ATOM 1738 N N . ALA A 1 205 ? 39.312 1.955 -18.761 1.00 62.84 205 ALA A N 1
ATOM 1739 C CA . ALA A 1 205 ? 40.647 1.591 -19.229 1.00 62.84 205 ALA A CA 1
ATOM 1740 C C . ALA A 1 205 ? 40.670 0.206 -19.898 1.00 62.84 205 ALA A C 1
ATOM 1742 O O . ALA A 1 205 ? 41.348 0.034 -20.909 1.00 62.84 205 ALA A O 1
ATOM 1743 N N . LYS A 1 206 ? 39.895 -0.768 -19.395 1.00 62.72 206 LYS A N 1
ATOM 1744 C CA . LYS A 1 206 ? 39.714 -2.081 -20.045 1.00 62.72 206 LYS A CA 1
ATOM 1745 C C . LYS A 1 206 ? 39.004 -1.967 -21.400 1.00 62.72 206 LYS A C 1
ATOM 1747 O O . LYS A 1 206 ? 39.435 -2.631 -22.334 1.00 62.72 206 LYS A O 1
ATOM 1752 N N . MET A 1 207 ? 37.996 -1.099 -21.533 1.00 55.81 207 MET A N 1
ATOM 1753 C CA . MET A 1 207 ? 37.316 -0.842 -22.817 1.00 55.81 207 MET A CA 1
ATOM 1754 C C . MET A 1 207 ? 38.142 -0.003 -23.806 1.00 55.81 207 MET A C 1
ATOM 1756 O O . MET A 1 207 ? 37.908 -0.070 -25.007 1.00 55.81 207 MET A O 1
ATOM 1760 N N . ARG A 1 208 ? 39.120 0.774 -23.322 1.00 50.81 208 ARG A N 1
ATOM 1761 C CA . ARG A 1 208 ? 40.078 1.525 -24.154 1.00 50.81 208 ARG A CA 1
ATOM 1762 C C . ARG A 1 208 ? 41.273 0.699 -24.630 1.00 50.81 208 ARG A C 1
ATOM 1764 O O . ARG A 1 208 ? 42.085 1.228 -25.388 1.00 50.81 208 ARG A O 1
ATOM 1771 N N . LYS A 1 209 ? 41.421 -0.564 -24.206 1.00 49.69 209 LYS A N 1
ATOM 1772 C CA . LYS A 1 209 ? 42.453 -1.433 -24.783 1.00 49.69 209 LYS A CA 1
ATOM 1773 C C . LYS A 1 209 ? 42.106 -1.656 -26.261 1.00 49.69 209 LYS A C 1
ATOM 1775 O O . LYS A 1 209 ? 40.999 -2.112 -26.545 1.00 49.69 209 LYS A O 1
ATOM 1780 N N . PRO A 1 210 ? 42.997 -1.297 -27.199 1.00 48.53 210 PRO A N 1
ATOM 1781 C CA . PRO A 1 210 ? 42.709 -1.427 -28.616 1.00 48.53 210 PRO A CA 1
ATOM 1782 C C . PRO A 1 210 ? 42.481 -2.901 -28.942 1.00 48.53 210 PRO A C 1
ATOM 1784 O O . PRO A 1 210 ? 43.193 -3.771 -28.439 1.00 48.53 210 PRO A O 1
ATOM 1787 N N . TRP A 1 211 ? 41.487 -3.174 -29.787 1.00 46.72 211 TRP A N 1
ATOM 1788 C CA . TRP A 1 211 ? 41.351 -4.464 -30.447 1.00 46.72 211 TRP A CA 1
ATOM 1789 C C . TRP A 1 211 ? 42.665 -4.738 -31.178 1.00 46.72 211 TRP A C 1
ATOM 1791 O O . TRP A 1 211 ? 42.963 -4.103 -32.190 1.00 46.72 211 TRP A O 1
ATOM 1801 N N . HIS A 1 212 ? 43.488 -5.631 -30.632 1.00 48.09 212 HIS A N 1
ATOM 1802 C CA . HIS A 1 212 ? 44.640 -6.145 -31.350 1.00 48.09 212 HIS A CA 1
ATOM 1803 C C . HIS A 1 212 ? 44.096 -6.976 -32.512 1.00 48.09 212 HIS A C 1
ATOM 1805 O O . HIS A 1 212 ? 43.735 -8.137 -32.346 1.00 48.09 212 HIS A O 1
ATOM 1811 N N . TYR A 1 213 ? 43.985 -6.349 -33.684 1.00 45.03 213 TYR A N 1
ATOM 1812 C CA . TYR A 1 213 ? 43.872 -7.071 -34.940 1.00 45.03 213 TYR A CA 1
ATOM 1813 C C . TYR A 1 213 ? 45.139 -7.912 -35.084 1.00 45.03 213 TYR A C 1
ATOM 1815 O O . TYR A 1 213 ? 46.224 -7.385 -35.333 1.00 45.03 213 TYR A O 1
ATOM 1823 N N . HIS A 1 214 ? 45.003 -9.218 -34.877 1.00 41.97 214 HIS A N 1
ATOM 1824 C CA . HIS A 1 214 ? 45.962 -10.179 -35.389 1.00 41.97 214 HIS A CA 1
ATOM 1825 C C . HIS A 1 214 ? 45.715 -10.273 -36.899 1.00 41.97 214 HIS A C 1
ATOM 1827 O O . HIS A 1 214 ? 44.724 -10.866 -37.322 1.00 41.97 214 HIS A O 1
ATOM 1833 N N . PHE A 1 215 ? 46.555 -9.583 -37.674 1.00 40.81 215 PHE A N 1
ATOM 1834 C CA . PHE A 1 215 ? 46.735 -9.850 -39.102 1.00 40.81 215 PHE A CA 1
ATOM 1835 C C . PHE A 1 215 ? 47.521 -11.147 -39.292 1.00 40.81 215 PHE A C 1
ATOM 1837 O O . PHE A 1 215 ? 48.432 -11.398 -38.467 1.00 40.81 215 PHE A O 1
#

Sequence (215 aa):
MDLPEIDFEALIEKEDEMSPEEEQKMREDARKKEREEREQAKALKRKRMEEAEEKERKRRKNVREELRPKSLEASLRSEFFPDPTKKERFDRMVDKIVDYFEDGSEDFVEEMKKIETSKEFMQFLFEKYKSLELWKCDDEIDEKREIHNWLVFFEESVVKSLRKMTNIPEEVEIEIGQIFVTLKMKAIRVAASSFDPDKFQEKAAKMRKPWHYHF

Radius of gyration: 38.34 Å; chains: 1; bounding box: 122×30×114 Å